Protein AF-A0A958RU08-F1 (afdb_monomer_lite)

Structure (mmCIF, N/CA/C/O backbone):
data_AF-A0A958RU08-F1
#
_entry.id   AF-A0A958RU08-F1
#
loop_
_atom_site.group_PDB
_atom_site.id
_atom_site.type_symbol
_atom_site.label_atom_id
_atom_site.label_alt_id
_atom_site.label_comp_id
_atom_site.label_asym_id
_atom_site.label_entity_id
_atom_site.label_seq_id
_atom_site.pdbx_PDB_ins_code
_atom_site.Cartn_x
_atom_site.Cartn_y
_atom_site.Cartn_z
_atom_site.occupancy
_atom_site.B_iso_or_equiv
_atom_site.auth_seq_id
_atom_site.auth_comp_id
_atom_site.auth_asym_id
_atom_site.auth_atom_id
_atom_site.pdbx_PDB_model_num
ATOM 1 N N . SER A 1 1 ? 26.526 -6.074 -56.193 1.00 71.25 1 SER A N 1
ATOM 2 C CA . SER A 1 1 ? 26.963 -5.568 -54.872 1.00 71.25 1 SER A CA 1
ATOM 3 C C . SER A 1 1 ? 25.786 -4.860 -54.219 1.00 71.25 1 SER A C 1
ATOM 5 O O . SER A 1 1 ? 25.138 -4.070 -54.886 1.00 71.25 1 SER A O 1
ATOM 7 N N . LEU A 1 2 ? 25.458 -5.171 -52.959 1.00 75.62 2 LEU A N 1
ATOM 8 C CA . LEU A 1 2 ? 24.361 -4.489 -52.253 1.00 75.62 2 LEU A CA 1
ATOM 9 C C . LEU A 1 2 ? 24.708 -3.014 -52.021 1.00 75.62 2 LEU A C 1
ATOM 11 O O . LEU A 1 2 ? 25.831 -2.703 -51.605 1.00 75.62 2 LEU A O 1
ATOM 15 N N . THR A 1 3 ? 23.740 -2.128 -52.231 1.00 85.44 3 THR A N 1
ATOM 16 C CA . THR A 1 3 ? 23.851 -0.706 -51.888 1.00 85.44 3 THR A CA 1
ATOM 17 C C . THR A 1 3 ? 23.955 -0.519 -50.371 1.00 85.44 3 THR A C 1
ATOM 19 O O . THR A 1 3 ? 23.509 -1.355 -49.580 1.00 85.44 3 THR A O 1
ATOM 22 N N . ASN A 1 4 ? 24.515 0.609 -49.927 1.00 80.50 4 ASN A N 1
ATOM 23 C CA . ASN A 1 4 ? 24.604 0.923 -48.494 1.00 80.50 4 ASN A CA 1
ATOM 24 C C . ASN A 1 4 ? 23.221 0.986 -47.816 1.00 80.50 4 ASN A C 1
ATOM 26 O O . ASN A 1 4 ? 23.087 0.599 -46.658 1.00 80.50 4 ASN A O 1
ATOM 30 N N . SER A 1 5 ? 22.183 1.404 -48.550 1.00 83.00 5 SER A N 1
ATOM 31 C CA . SER A 1 5 ? 20.793 1.421 -48.073 1.00 83.00 5 SER A CA 1
ATOM 32 C C . SER A 1 5 ? 20.241 0.008 -47.845 1.00 83.00 5 SER A C 1
ATOM 34 O O . SER A 1 5 ? 19.638 -0.270 -46.808 1.00 83.00 5 SER A O 1
ATOM 36 N N . GLU A 1 6 ? 20.498 -0.920 -48.768 1.00 84.19 6 GLU A N 1
ATOM 37 C CA . GLU A 1 6 ? 20.064 -2.317 -48.637 1.00 84.19 6 GLU A CA 1
ATOM 38 C C . GLU A 1 6 ? 20.785 -3.034 -47.496 1.00 84.19 6 GLU A C 1
ATOM 40 O O . GLU A 1 6 ? 20.141 -3.725 -46.706 1.00 84.19 6 GLU A O 1
ATOM 45 N N . LYS A 1 7 ? 22.099 -2.811 -47.347 1.00 83.12 7 LYS A N 1
ATOM 46 C CA . LYS A 1 7 ? 22.875 -3.336 -46.212 1.00 83.12 7 LYS A CA 1
ATOM 47 C C . LYS A 1 7 ? 22.303 -2.864 -44.873 1.00 83.12 7 LYS A C 1
ATOM 49 O O . LYS A 1 7 ? 22.194 -3.661 -43.942 1.00 83.12 7 LYS A O 1
ATOM 54 N N . LEU A 1 8 ? 21.888 -1.597 -44.786 1.00 83.88 8 LEU A N 1
ATOM 55 C CA . LEU A 1 8 ? 21.281 -1.040 -43.578 1.00 83.88 8 LEU A CA 1
ATOM 56 C C . LEU A 1 8 ? 19.924 -1.694 -43.266 1.00 83.88 8 LEU A C 1
ATOM 58 O O . LEU A 1 8 ? 19.704 -2.131 -42.139 1.00 83.88 8 LEU A O 1
ATOM 62 N N . LYS A 1 9 ? 19.052 -1.845 -44.272 1.00 85.50 9 LYS A N 1
ATOM 63 C CA . LYS A 1 9 ? 17.739 -2.502 -44.118 1.00 85.50 9 LYS A CA 1
ATOM 64 C C . LYS A 1 9 ? 17.857 -3.967 -43.698 1.00 85.50 9 LYS A C 1
ATOM 66 O O . LYS A 1 9 ? 17.080 -4.434 -42.869 1.00 85.50 9 LYS A O 1
ATOM 71 N N . ILE A 1 10 ? 18.815 -4.704 -44.265 1.00 88.00 10 ILE A N 1
ATOM 72 C CA . ILE A 1 10 ? 19.076 -6.102 -43.885 1.00 88.00 10 ILE A CA 1
ATOM 73 C C . ILE A 1 10 ? 19.484 -6.173 -42.414 1.00 88.00 10 ILE A C 1
ATOM 75 O O . ILE A 1 10 ? 18.966 -6.997 -41.662 1.00 88.00 10 ILE A O 1
ATOM 79 N N . LYS A 1 11 ? 20.366 -5.272 -41.984 1.00 86.75 11 LYS A N 1
ATOM 80 C CA . LYS A 1 11 ? 20.856 -5.226 -40.610 1.00 86.75 11 LYS A CA 1
ATOM 81 C C . LYS A 1 11 ? 19.775 -4.819 -39.606 1.00 86.75 11 LYS A C 1
ATOM 83 O O . LYS A 1 11 ? 19.723 -5.392 -38.523 1.00 86.75 11 LYS A O 1
ATOM 88 N N . GLU A 1 12 ? 18.876 -3.906 -39.973 1.00 86.94 12 GLU A N 1
ATOM 89 C CA . GLU A 1 12 ? 17.690 -3.568 -39.170 1.00 86.94 12 GLU A CA 1
ATOM 90 C C . GLU A 1 12 ? 16.761 -4.777 -38.989 1.00 86.94 12 GLU A C 1
ATOM 92 O O . GLU A 1 12 ? 16.358 -5.080 -37.866 1.00 86.94 12 GLU A O 1
ATOM 97 N N . LYS A 1 13 ? 16.472 -5.515 -40.071 1.00 90.31 13 LYS A N 1
ATOM 98 C CA . LYS A 1 13 ? 15.668 -6.748 -40.006 1.00 90.31 13 LYS A CA 1
ATOM 99 C C . LYS A 1 13 ? 16.332 -7.822 -39.146 1.00 90.31 13 LYS A C 1
ATOM 101 O O . LYS A 1 13 ? 15.650 -8.473 -38.359 1.00 90.31 13 LYS A O 1
ATOM 106 N N . LEU A 1 14 ? 17.650 -7.983 -39.267 1.00 91.50 14 LEU A N 1
ATOM 107 C CA . LEU A 1 14 ? 18.411 -8.934 -38.461 1.00 91.50 14 LEU A CA 1
ATOM 108 C C . LEU A 1 14 ? 18.374 -8.555 -36.974 1.00 91.50 14 LEU A C 1
ATOM 110 O O . LEU A 1 14 ? 18.059 -9.397 -36.141 1.00 91.50 14 LEU A O 1
ATOM 114 N N . ALA A 1 15 ? 18.612 -7.284 -36.640 1.00 90.69 15 ALA A N 1
ATOM 115 C CA . ALA A 1 15 ? 18.552 -6.794 -35.263 1.00 90.69 15 ALA A CA 1
ATOM 116 C C . ALA A 1 15 ? 17.168 -7.016 -34.632 1.00 90.69 15 ALA A C 1
ATOM 118 O O . ALA A 1 15 ? 17.064 -7.430 -33.477 1.00 90.69 15 ALA A O 1
ATOM 119 N N . TRP A 1 16 ? 16.103 -6.778 -35.402 1.00 90.44 16 TRP A N 1
ATOM 120 C CA . TRP A 1 16 ? 14.732 -7.046 -34.978 1.00 90.44 16 TRP A CA 1
ATOM 121 C C . TRP A 1 16 ? 14.453 -8.542 -34.797 1.00 90.44 16 TRP A C 1
ATOM 123 O O . TRP A 1 16 ? 13.846 -8.928 -33.802 1.00 90.44 16 TRP A O 1
ATOM 133 N N . SER A 1 17 ? 14.940 -9.394 -35.700 1.00 92.00 17 SER A N 1
ATOM 134 C CA . SER A 1 17 ? 14.808 -10.850 -35.577 1.00 92.00 17 SER A CA 1
ATOM 135 C C . SER A 1 17 ? 15.493 -11.381 -34.315 1.00 92.00 17 SER A C 1
ATOM 137 O O . SER A 1 17 ? 14.894 -12.155 -33.571 1.00 92.00 17 SER A O 1
ATOM 139 N N . GLU A 1 18 ? 16.720 -10.934 -34.030 1.00 93.62 18 GLU A N 1
ATOM 140 C CA . GLU A 1 18 ? 17.454 -11.306 -32.810 1.00 93.62 18 GLU A CA 1
ATOM 141 C C . GLU A 1 18 ? 16.718 -10.852 -31.542 1.00 93.62 18 GLU A C 1
ATOM 143 O O . GLU A 1 18 ? 16.642 -11.585 -30.557 1.00 93.62 18 GLU A O 1
ATOM 148 N N . GLU A 1 19 ? 16.124 -9.658 -31.569 1.00 91.81 19 GLU A N 1
ATOM 149 C CA . GLU A 1 19 ? 15.290 -9.152 -30.479 1.00 91.81 19 GLU A CA 1
ATOM 150 C C . GLU A 1 19 ? 14.027 -10.005 -30.277 1.00 91.81 19 GLU A C 1
ATOM 152 O O . GLU A 1 19 ? 13.694 -10.339 -29.140 1.00 91.81 19 GLU A O 1
ATOM 157 N N . MET A 1 20 ? 13.334 -10.394 -31.354 1.00 90.69 20 MET A N 1
ATOM 158 C CA . MET A 1 20 ? 12.151 -11.263 -31.274 1.00 90.69 20 MET A CA 1
ATOM 159 C C . MET A 1 20 ? 12.501 -12.664 -30.768 1.00 90.69 20 MET A C 1
ATOM 161 O O . MET A 1 20 ? 11.738 -13.219 -29.979 1.00 90.69 20 MET A O 1
ATOM 165 N N . ALA A 1 21 ? 13.678 -13.177 -31.137 1.00 90.69 21 ALA A N 1
ATOM 166 C CA . ALA A 1 21 ? 14.247 -14.429 -30.640 1.00 90.69 21 ALA A CA 1
ATOM 167 C C . ALA A 1 21 ? 14.811 -14.332 -29.207 1.00 90.69 21 ALA A C 1
ATOM 169 O O . ALA A 1 21 ? 15.310 -15.331 -28.679 1.00 90.69 21 ALA A O 1
ATOM 170 N N . LEU A 1 22 ? 14.721 -13.151 -28.577 1.00 91.00 22 LEU A N 1
ATOM 171 C CA . LEU A 1 22 ? 15.175 -12.856 -27.213 1.00 91.00 22 LEU A CA 1
ATOM 172 C C . LEU A 1 22 ? 16.702 -13.000 -27.045 1.00 91.00 22 LEU A C 1
ATOM 174 O O . LEU A 1 22 ? 17.211 -13.190 -25.940 1.00 91.00 22 LEU A O 1
ATOM 178 N N . ASN A 1 23 ? 17.456 -12.864 -28.141 1.00 93.50 23 ASN A N 1
ATOM 179 C CA . ASN A 1 23 ? 18.915 -12.825 -28.148 1.00 93.50 23 ASN A CA 1
ATOM 180 C C . ASN A 1 23 ? 19.420 -11.382 -27.987 1.00 93.50 23 ASN A C 1
ATOM 182 O O . ASN A 1 23 ? 19.911 -10.731 -28.915 1.00 93.50 23 ASN A O 1
ATOM 186 N N . PHE A 1 24 ? 19.297 -10.864 -26.766 1.00 94.38 24 PHE A N 1
ATOM 187 C CA . PHE A 1 24 ? 19.556 -9.452 -26.476 1.00 94.38 24 PHE A CA 1
ATOM 188 C C . PHE A 1 24 ? 21.012 -9.025 -26.696 1.00 94.38 24 PHE A C 1
ATOM 190 O O . PHE A 1 24 ? 21.261 -7.867 -27.026 1.00 94.38 24 PHE A O 1
ATOM 197 N N . LYS A 1 25 ? 21.981 -9.944 -26.575 1.00 94.44 25 LYS A N 1
ATOM 198 C CA . LYS A 1 25 ? 23.402 -9.647 -26.817 1.00 94.44 25 LYS A CA 1
ATOM 199 C C . LYS A 1 25 ? 23.662 -9.322 -28.289 1.00 94.44 25 LYS A C 1
ATOM 201 O O . LYS A 1 25 ? 24.327 -8.322 -28.569 1.00 94.44 25 LYS A O 1
ATOM 206 N N . SER A 1 26 ? 23.129 -10.137 -29.201 1.00 93.75 26 SER A N 1
ATOM 207 C CA . SER A 1 26 ? 23.227 -9.906 -30.646 1.00 93.75 26 SER A CA 1
ATOM 208 C C . SER A 1 26 ? 22.393 -8.702 -31.071 1.00 93.75 26 SER A C 1
ATOM 210 O O . SER A 1 26 ? 22.904 -7.829 -31.772 1.00 93.75 26 SER A O 1
ATOM 212 N N . ALA A 1 27 ? 21.155 -8.593 -30.575 1.00 93.38 27 ALA A N 1
ATOM 213 C CA . ALA A 1 27 ? 20.291 -7.451 -30.859 1.00 93.38 27 ALA A CA 1
ATOM 214 C C . ALA A 1 27 ? 20.957 -6.126 -30.452 1.00 93.38 27 ALA A C 1
ATOM 216 O O . ALA A 1 27 ? 21.042 -5.208 -31.264 1.00 93.38 27 ALA A O 1
ATOM 217 N N . TYR A 1 28 ? 21.502 -6.034 -29.231 1.00 94.31 28 TYR A N 1
ATOM 218 C CA . TYR A 1 28 ? 22.210 -4.839 -28.765 1.00 94.31 28 TYR A CA 1
ATOM 219 C C . TYR A 1 28 ? 23.393 -4.475 -29.668 1.00 94.31 28 TYR A C 1
ATOM 221 O O . TYR A 1 28 ? 23.535 -3.313 -30.040 1.00 94.31 28 TYR A O 1
ATOM 229 N N . ALA A 1 29 ? 24.236 -5.449 -30.027 1.00 93.25 29 ALA A N 1
ATOM 230 C CA . ALA A 1 29 ? 25.403 -5.201 -30.872 1.00 93.25 29 ALA A CA 1
ATOM 231 C C . ALA A 1 29 ? 24.995 -4.638 -32.244 1.00 93.25 29 ALA A C 1
ATOM 233 O O . ALA A 1 29 ? 25.522 -3.611 -32.668 1.00 93.25 29 ALA A O 1
ATOM 234 N N . LEU A 1 30 ? 23.997 -5.257 -32.885 1.00 92.56 30 LEU A N 1
ATOM 235 C CA . LEU A 1 30 ? 23.501 -4.833 -34.193 1.00 92.56 30 LEU A CA 1
ATOM 236 C C . LEU A 1 30 ? 22.844 -3.447 -34.143 1.00 92.56 30 LEU A C 1
ATOM 238 O O . LEU A 1 30 ? 23.135 -2.610 -34.998 1.00 92.56 30 LEU A O 1
ATOM 242 N N . TYR A 1 31 ? 21.998 -3.175 -33.142 1.00 91.44 31 TYR A N 1
ATOM 243 C CA . TYR A 1 31 ? 21.373 -1.858 -32.979 1.00 91.44 31 TYR A CA 1
ATOM 244 C C . TYR A 1 31 ? 22.386 -0.768 -32.625 1.00 91.44 31 TYR A C 1
ATOM 246 O O . TYR A 1 31 ? 22.252 0.352 -33.110 1.00 91.44 31 TYR A O 1
ATOM 254 N N . SER A 1 32 ? 23.393 -1.072 -31.805 1.00 89.00 32 SER A N 1
ATOM 255 C CA . SER A 1 32 ? 24.429 -0.103 -31.437 1.00 89.00 32 SER A CA 1
ATOM 256 C C . SER A 1 32 ? 25.219 0.347 -32.664 1.00 89.00 32 SER A C 1
ATOM 258 O O . SER A 1 32 ? 25.441 1.539 -32.830 1.00 89.00 32 SER A O 1
ATOM 260 N N . GLU A 1 33 ? 25.590 -0.587 -33.541 1.00 88.56 33 GLU A N 1
ATOM 261 C CA . GLU A 1 33 ? 26.339 -0.285 -34.765 1.00 88.56 33 GLU A CA 1
ATOM 262 C C . GLU A 1 33 ? 25.472 0.446 -35.806 1.00 88.56 33 GLU A C 1
ATOM 264 O O . GLU A 1 33 ? 25.924 1.372 -36.469 1.00 88.56 33 GLU A O 1
ATOM 269 N N . LEU A 1 34 ? 24.184 0.091 -35.919 1.00 85.81 34 LEU A N 1
ATOM 270 C CA . LEU A 1 34 ? 23.221 0.802 -36.779 1.00 85.81 34 LEU A CA 1
ATOM 271 C C . LEU A 1 34 ? 23.036 2.278 -36.401 1.00 85.81 34 LEU A C 1
ATOM 273 O O . LEU A 1 34 ? 22.650 3.100 -37.239 1.00 85.81 34 LEU A O 1
ATOM 277 N N . LEU A 1 35 ? 23.235 2.592 -35.123 1.00 83.25 35 LEU A N 1
ATOM 278 C CA . LEU A 1 35 ? 22.997 3.907 -34.538 1.00 83.25 35 LEU A CA 1
ATOM 279 C C . LEU A 1 35 ? 24.291 4.685 -34.283 1.00 83.25 35 LEU A C 1
ATOM 281 O O . LEU A 1 35 ? 24.230 5.842 -33.865 1.00 83.25 35 LEU A O 1
ATOM 285 N N . GLU A 1 36 ? 25.443 4.087 -34.571 1.00 78.38 36 GLU A N 1
ATOM 286 C CA . GLU A 1 36 ? 26.746 4.717 -34.419 1.00 78.38 36 GLU A CA 1
ATOM 287 C C . GLU A 1 36 ? 26.866 5.949 -35.332 1.00 78.38 36 GLU A C 1
ATOM 289 O O . GLU A 1 36 ? 26.459 5.939 -36.495 1.00 78.38 36 GLU A O 1
ATOM 294 N N . GLY A 1 37 ? 27.340 7.068 -34.776 1.00 69.06 37 GLY A N 1
ATOM 295 C CA . GLY A 1 37 ? 27.446 8.349 -35.489 1.00 69.06 37 GLY A CA 1
ATOM 296 C C . GLY A 1 37 ? 26.119 9.080 -35.747 1.00 69.06 37 GLY A C 1
ATOM 297 O O . GLY A 1 37 ? 26.132 10.196 -36.267 1.00 69.06 37 GLY A O 1
ATOM 298 N N . ARG A 1 38 ? 24.964 8.513 -35.366 1.00 74.69 38 ARG A N 1
ATOM 299 C CA . ARG A 1 38 ? 23.664 9.198 -35.453 1.00 74.69 38 ARG A CA 1
ATOM 300 C C . ARG A 1 38 ? 23.382 9.973 -34.163 1.00 74.69 38 ARG A C 1
ATOM 302 O O . ARG A 1 38 ? 23.651 9.491 -33.067 1.00 74.69 38 ARG A O 1
ATOM 309 N N . GLN A 1 39 ? 22.791 11.166 -34.285 1.00 64.19 39 GLN A N 1
ATOM 310 C CA . GLN A 1 39 ? 22.279 11.914 -33.128 1.00 64.19 39 GLN A CA 1
ATOM 311 C C . GLN A 1 39 ? 21.305 11.024 -32.327 1.00 64.19 39 GLN A C 1
ATOM 313 O O . GLN A 1 39 ? 20.409 10.429 -32.944 1.00 64.19 39 GLN A O 1
ATOM 318 N N . PRO A 1 40 ? 21.443 10.922 -30.989 1.00 64.56 40 PRO A N 1
ATOM 319 C CA . PRO A 1 40 ? 20.551 10.110 -30.175 1.00 64.56 40 PRO A CA 1
ATOM 320 C C . PRO A 1 40 ? 19.119 10.620 -30.333 1.00 64.56 40 PRO A C 1
ATOM 322 O O . PRO A 1 40 ? 18.775 11.722 -29.913 1.00 64.56 40 PRO A O 1
ATOM 325 N N . ARG A 1 41 ? 18.268 9.821 -30.975 1.00 71.94 41 ARG A N 1
ATOM 326 C CA . ARG A 1 41 ? 16.822 10.041 -30.951 1.00 71.94 41 ARG A CA 1
ATOM 327 C C . ARG A 1 41 ? 16.254 9.322 -29.740 1.00 71.94 41 ARG A C 1
ATOM 329 O O . ARG A 1 41 ? 16.669 8.205 -29.445 1.00 71.94 41 ARG A O 1
ATOM 336 N N . ASP A 1 42 ? 15.264 9.944 -29.115 1.00 68.75 42 ASP A N 1
ATOM 337 C CA . ASP A 1 42 ? 14.562 9.474 -27.919 1.00 68.75 42 ASP A CA 1
ATOM 338 C C . ASP A 1 42 ? 14.315 7.945 -27.908 1.00 68.75 42 ASP A C 1
ATOM 340 O O . ASP A 1 42 ? 14.934 7.190 -27.158 1.00 68.75 42 ASP A O 1
ATOM 344 N N . LYS A 1 43 ? 13.537 7.444 -28.875 1.00 72.75 43 LYS A N 1
ATOM 345 C CA . LYS A 1 43 ? 13.192 6.013 -28.988 1.00 72.75 43 LYS A CA 1
ATOM 346 C C . LYS A 1 43 ? 14.403 5.080 -29.160 1.00 72.75 43 LYS A C 1
ATOM 348 O O . LYS A 1 43 ? 14.369 3.941 -28.700 1.00 72.75 43 LYS A O 1
ATOM 353 N N . ASN A 1 44 ? 15.473 5.553 -29.799 1.00 83.06 44 ASN A N 1
ATOM 354 C CA . ASN A 1 44 ? 16.674 4.754 -30.044 1.00 83.06 44 ASN A CA 1
ATOM 355 C C . ASN A 1 44 ? 17.520 4.611 -28.772 1.00 83.06 44 ASN A C 1
ATOM 357 O O . ASN A 1 44 ? 18.041 3.530 -28.506 1.00 83.06 44 ASN A O 1
ATOM 361 N N . ALA A 1 45 ? 17.609 5.673 -27.967 1.00 86.00 45 ALA A N 1
ATOM 362 C CA . ALA A 1 45 ? 18.342 5.661 -26.705 1.00 86.00 45 ALA A CA 1
ATOM 363 C C . ALA A 1 45 ? 17.692 4.714 -25.681 1.00 86.00 45 ALA A C 1
ATOM 365 O O . ALA A 1 45 ? 18.384 3.876 -25.105 1.00 86.00 45 ALA A O 1
ATOM 366 N N . LEU A 1 46 ? 16.360 4.757 -25.524 1.00 87.50 46 LEU A N 1
ATOM 367 C CA . LEU A 1 46 ? 15.653 3.837 -24.620 1.00 87.50 46 LEU A CA 1
ATOM 368 C C . LEU A 1 46 ? 15.822 2.377 -25.037 1.00 87.50 46 LEU A C 1
ATOM 370 O O . LEU A 1 46 ? 16.098 1.515 -24.205 1.00 87.50 46 LEU A O 1
ATOM 374 N N . LYS A 1 47 ? 15.682 2.102 -26.337 1.00 88.44 47 LYS A N 1
ATOM 375 C CA . LYS A 1 47 ? 15.831 0.751 -26.876 1.00 88.44 47 LYS A CA 1
ATOM 376 C C . LYS A 1 47 ? 17.232 0.197 -26.624 1.00 88.44 47 LYS A C 1
ATOM 378 O O . LYS A 1 47 ? 17.364 -0.925 -26.142 1.00 88.44 47 LYS A O 1
ATOM 383 N N . LEU A 1 48 ? 18.272 0.987 -26.900 1.00 90.44 48 LEU A N 1
ATOM 384 C CA . LEU A 1 48 ? 19.652 0.598 -26.608 1.00 90.44 48 LEU A CA 1
ATOM 385 C C . LEU A 1 48 ? 19.884 0.382 -25.112 1.00 90.44 48 LEU A C 1
ATOM 387 O O . LEU A 1 48 ? 20.578 -0.563 -24.749 1.00 90.44 48 LEU A O 1
ATOM 391 N N . ALA A 1 49 ? 19.287 1.205 -24.250 1.00 91.31 49 ALA A N 1
ATOM 392 C CA . ALA A 1 49 ? 19.404 1.055 -22.805 1.00 91.31 49 ALA A CA 1
ATOM 393 C C . ALA A 1 49 ? 18.785 -0.261 -22.302 1.00 91.31 49 ALA A C 1
ATOM 395 O O . ALA A 1 49 ? 19.444 -1.012 -21.580 1.00 91.31 49 ALA A O 1
ATOM 396 N N . LEU A 1 50 ? 17.563 -0.581 -22.743 1.00 90.75 50 LEU A N 1
ATOM 397 C CA . LEU A 1 50 ? 16.878 -1.830 -22.396 1.00 90.75 50 LEU A CA 1
ATOM 398 C C . LEU A 1 50 ? 17.641 -3.051 -22.918 1.00 90.75 50 LEU A C 1
ATOM 400 O O . LEU A 1 50 ? 17.875 -4.000 -22.175 1.00 90.75 50 LEU A O 1
ATOM 404 N N . LEU A 1 51 ? 18.086 -3.022 -24.176 1.00 92.06 51 LEU A N 1
ATOM 405 C CA . LEU A 1 51 ? 18.867 -4.119 -24.749 1.00 92.06 51 LEU A CA 1
ATOM 406 C C . LEU A 1 51 ? 20.225 -4.283 -24.061 1.00 92.06 51 LEU A C 1
ATOM 408 O O . LEU A 1 51 ? 20.651 -5.413 -23.839 1.00 92.06 51 LEU A O 1
ATOM 412 N N . ALA A 1 52 ? 20.889 -3.185 -23.683 1.00 92.56 52 ALA A N 1
ATOM 413 C CA . ALA A 1 52 ? 22.120 -3.236 -22.901 1.00 92.56 52 ALA A CA 1
ATOM 414 C C . ALA A 1 52 ? 21.883 -3.924 -21.555 1.00 92.56 52 ALA A C 1
ATOM 416 O O . ALA A 1 52 ? 22.624 -4.844 -21.219 1.00 92.56 52 ALA A O 1
ATOM 417 N N . ASP A 1 53 ? 20.833 -3.537 -20.824 1.00 90.88 53 ASP A N 1
ATOM 418 C CA . ASP A 1 53 ? 20.473 -4.170 -19.552 1.00 90.88 53 ASP A CA 1
ATOM 419 C C . ASP A 1 53 ? 20.222 -5.670 -19.707 1.00 90.88 53 ASP A C 1
ATOM 421 O O . ASP A 1 53 ? 20.763 -6.474 -18.950 1.00 90.88 53 ASP A O 1
ATOM 425 N N . LEU A 1 54 ? 19.409 -6.048 -20.695 1.00 91.62 54 LEU A N 1
ATOM 426 C CA . LEU A 1 54 ? 19.056 -7.442 -20.954 1.00 91.62 54 LEU A CA 1
ATOM 427 C C . LEU A 1 54 ? 20.256 -8.267 -21.438 1.00 91.62 54 LEU A C 1
ATOM 429 O O . LEU A 1 54 ? 20.316 -9.471 -21.207 1.00 91.62 54 LEU A O 1
ATOM 433 N N . ALA A 1 55 ? 21.236 -7.620 -22.071 1.00 92.38 55 ALA A N 1
ATOM 434 C CA . ALA A 1 55 ? 22.504 -8.219 -22.468 1.00 92.38 55 ALA A CA 1
ATOM 435 C C . ALA A 1 55 ? 23.570 -8.217 -21.352 1.00 92.38 55 ALA A C 1
ATOM 437 O O . ALA A 1 55 ? 24.699 -8.645 -21.605 1.00 92.38 55 ALA A O 1
ATOM 438 N N . GLY A 1 56 ? 23.260 -7.709 -20.152 1.00 89.56 56 GLY A N 1
ATOM 439 C CA . GLY A 1 56 ? 24.214 -7.597 -19.042 1.00 89.56 56 GLY A CA 1
ATOM 440 C C . GLY A 1 56 ? 25.321 -6.555 -19.262 1.00 89.56 56 GLY A C 1
ATOM 441 O O . GLY A 1 56 ? 26.413 -6.686 -18.712 1.00 89.56 56 GLY A O 1
ATOM 442 N N . ARG A 1 57 ? 25.074 -5.536 -20.091 1.00 92.12 57 ARG A N 1
ATOM 443 C CA . ARG A 1 57 ? 25.991 -4.420 -20.379 1.00 92.12 57 ARG A CA 1
ATOM 444 C C . ARG A 1 57 ? 25.576 -3.152 -19.625 1.00 92.12 57 ARG A C 1
ATOM 446 O O . ARG A 1 57 ? 24.450 -3.023 -19.157 1.00 92.12 57 ARG A O 1
ATOM 453 N N . ASN A 1 58 ? 26.488 -2.181 -19.529 1.00 88.94 58 ASN A N 1
ATOM 454 C CA . ASN A 1 58 ? 26.196 -0.893 -18.898 1.00 88.94 58 ASN A CA 1
ATOM 455 C C . ASN A 1 58 ? 25.241 -0.051 -19.766 1.00 88.94 58 ASN A C 1
ATOM 457 O O . ASN A 1 58 ? 25.611 0.415 -20.842 1.00 88.94 58 ASN A O 1
ATOM 461 N N . SER A 1 59 ? 24.027 0.162 -19.266 1.00 91.75 59 SER A N 1
ATOM 462 C CA . SER A 1 59 ? 22.937 0.911 -19.903 1.00 91.75 59 SER A CA 1
ATOM 463 C C . SER A 1 59 ? 22.852 2.384 -19.476 1.00 91.75 59 SER A C 1
ATOM 465 O O . SER A 1 59 ? 22.090 3.152 -20.061 1.00 91.75 59 SER A O 1
ATOM 467 N N . THR A 1 60 ? 23.639 2.804 -18.477 1.00 90.12 60 THR A N 1
ATOM 468 C CA . THR A 1 60 ? 23.488 4.101 -17.786 1.00 90.12 60 THR A CA 1
ATOM 469 C C . THR A 1 60 ? 23.566 5.287 -18.742 1.00 90.12 60 THR A C 1
ATOM 471 O O . THR A 1 60 ? 22.725 6.181 -18.688 1.00 90.12 60 THR A O 1
ATOM 474 N N . ARG A 1 61 ? 24.553 5.279 -19.646 1.00 90.69 61 ARG A N 1
ATOM 475 C CA . ARG A 1 61 ? 24.743 6.349 -20.635 1.00 90.69 61 ARG A CA 1
ATOM 476 C C . ARG A 1 61 ? 23.526 6.483 -21.553 1.00 90.69 61 ARG A C 1
ATOM 478 O O . ARG A 1 61 ? 23.026 7.585 -21.735 1.00 90.69 61 ARG A O 1
ATOM 485 N N . HIS A 1 62 ? 23.011 5.362 -22.057 1.00 91.62 62 HIS A N 1
ATOM 486 C CA . HIS A 1 62 ? 21.842 5.345 -22.943 1.00 91.62 62 HIS A CA 1
ATOM 487 C C . HIS A 1 62 ? 20.585 5.868 -22.239 1.00 91.62 62 HIS A C 1
ATOM 489 O O . HIS A 1 62 ? 19.810 6.615 -22.830 1.00 91.62 62 HIS A O 1
ATOM 495 N N . TYR A 1 63 ? 20.407 5.548 -20.955 1.00 91.56 63 TYR A N 1
ATOM 496 C CA . TYR A 1 63 ? 19.316 6.101 -20.150 1.00 91.56 63 TYR A CA 1
ATOM 497 C C . TYR A 1 63 ? 19.456 7.604 -19.886 1.00 91.56 63 TYR A C 1
ATOM 499 O O . TYR A 1 63 ? 18.460 8.326 -19.913 1.00 91.56 63 TYR A O 1
ATOM 507 N N . GLN A 1 64 ? 20.672 8.096 -19.649 1.00 91.06 64 GLN A N 1
ATOM 508 C CA . GLN A 1 64 ? 20.925 9.532 -19.496 1.00 91.06 64 GLN A CA 1
ATOM 509 C C . GLN A 1 64 ? 20.658 10.289 -20.801 1.00 91.06 64 GLN A C 1
ATOM 511 O O . GLN A 1 64 ? 20.002 11.331 -20.775 1.00 91.06 64 GLN A O 1
ATOM 516 N N . ASP A 1 65 ? 21.098 9.737 -21.935 1.00 90.19 65 ASP A N 1
ATOM 517 C CA . ASP A 1 65 ? 20.803 10.281 -23.260 1.00 90.19 65 ASP A CA 1
ATOM 518 C C . ASP A 1 65 ? 19.285 10.311 -23.500 1.00 90.19 65 ASP A C 1
ATOM 520 O O . ASP A 1 65 ? 18.742 11.347 -23.883 1.00 90.19 65 ASP A O 1
ATOM 524 N N . PHE A 1 66 ? 18.570 9.230 -23.178 1.00 91.31 66 PHE A N 1
ATOM 525 C CA . PHE A 1 66 ? 17.108 9.191 -23.253 1.00 91.31 66 PHE A CA 1
ATOM 526 C C . PHE A 1 66 ? 16.449 10.303 -22.426 1.00 91.31 66 PHE A C 1
ATOM 528 O O . PHE A 1 66 ? 15.676 11.095 -22.960 1.00 91.31 66 PHE A O 1
ATOM 535 N N . ILE A 1 67 ? 16.797 10.421 -21.139 1.00 91.69 67 ILE A N 1
ATOM 536 C CA . ILE A 1 67 ? 16.237 11.448 -20.247 1.00 91.69 67 ILE A CA 1
ATOM 537 C C . ILE A 1 67 ? 16.480 12.862 -20.795 1.00 91.69 67 ILE A C 1
ATOM 539 O O . ILE A 1 67 ? 15.632 13.739 -20.621 1.00 91.69 67 ILE A O 1
ATOM 543 N N . LYS A 1 68 ? 17.633 13.094 -21.432 1.00 90.75 68 LYS A N 1
ATOM 544 C CA . LYS A 1 68 ? 18.012 14.397 -21.985 1.00 90.75 68 L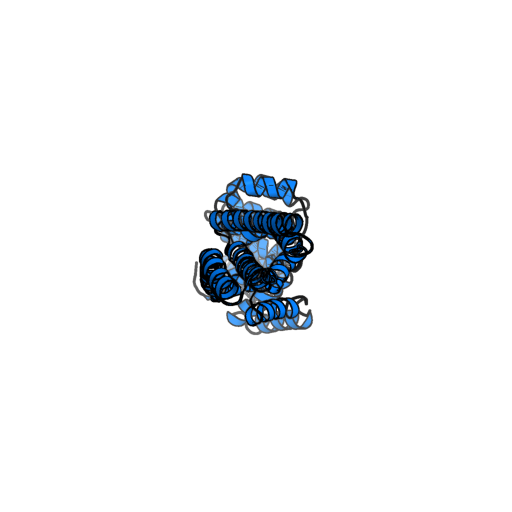YS A CA 1
ATOM 545 C C . LYS A 1 68 ? 17.174 14.786 -23.205 1.00 90.75 68 LYS A C 1
ATOM 547 O O . LYS A 1 68 ? 16.844 15.961 -23.351 1.00 90.75 68 LYS A O 1
ATOM 552 N N . TYR A 1 69 ? 16.864 13.833 -24.083 1.00 88.88 69 TYR A N 1
ATOM 553 C CA . TYR A 1 69 ? 16.211 14.117 -25.367 1.00 88.88 69 TYR A CA 1
ATOM 554 C C . TYR A 1 69 ? 14.711 13.816 -25.386 1.00 88.88 69 TYR A C 1
ATOM 556 O O . TYR A 1 69 ? 14.015 14.285 -26.292 1.00 88.88 69 TYR A O 1
ATOM 564 N N . THR A 1 70 ? 14.198 13.063 -24.411 1.00 88.88 70 THR A N 1
ATOM 565 C CA . THR A 1 70 ? 12.779 12.728 -24.372 1.00 88.88 70 THR A CA 1
ATOM 566 C C . THR A 1 70 ? 11.901 13.943 -24.120 1.00 88.88 70 THR A C 1
ATOM 568 O O . THR A 1 70 ? 12.169 14.792 -23.267 1.00 88.88 70 THR A O 1
ATOM 571 N N . ARG A 1 71 ? 10.796 14.015 -24.864 1.00 88.81 71 ARG A N 1
ATOM 572 C CA . ARG A 1 71 ? 9.742 15.014 -24.631 1.00 88.81 71 ARG A CA 1
ATOM 573 C C . ARG A 1 71 ? 8.745 14.540 -23.574 1.00 88.81 71 ARG A C 1
ATOM 575 O O . ARG A 1 71 ? 8.030 15.356 -22.991 1.00 88.81 71 ARG A O 1
ATOM 582 N N . SER A 1 72 ? 8.696 13.233 -23.311 1.00 90.00 72 SER A N 1
ATOM 583 C CA . SER A 1 72 ? 7.761 12.636 -22.366 1.00 90.00 72 SER A CA 1
ATOM 584 C C . SER A 1 72 ? 8.333 12.672 -20.954 1.00 90.00 72 SER A C 1
ATOM 586 O O . SER A 1 72 ? 9.170 11.857 -20.571 1.00 90.00 72 SER A O 1
ATOM 588 N N . ARG A 1 73 ? 7.829 13.594 -20.123 1.00 91.25 73 ARG A N 1
ATOM 589 C CA . ARG A 1 73 ? 8.203 13.648 -18.696 1.00 91.25 73 ARG A CA 1
ATOM 590 C C . ARG A 1 73 ? 7.929 12.327 -17.978 1.00 91.25 73 ARG A C 1
ATOM 592 O O . ARG A 1 73 ? 8.718 11.924 -17.129 1.00 91.25 73 ARG A O 1
ATOM 599 N N . LYS A 1 74 ? 6.830 11.653 -18.333 1.00 90.12 74 LYS A N 1
ATOM 600 C CA . LYS A 1 74 ? 6.447 10.370 -17.739 1.00 90.12 74 LYS A CA 1
ATOM 601 C C . LYS A 1 74 ? 7.481 9.289 -18.040 1.00 90.12 74 LYS A C 1
ATOM 603 O O . LYS A 1 74 ? 7.914 8.600 -17.124 1.00 90.12 74 LYS A O 1
ATOM 608 N N . GLU A 1 75 ? 7.908 9.166 -19.293 1.00 88.94 75 GLU A N 1
ATOM 609 C CA . GLU A 1 75 ? 8.915 8.171 -19.671 1.00 88.94 75 GLU A CA 1
ATOM 610 C C . GLU A 1 75 ? 10.290 8.518 -19.101 1.00 88.94 75 GLU A C 1
ATOM 612 O O . GLU A 1 75 ? 10.966 7.643 -18.563 1.00 88.94 75 GLU A O 1
ATOM 617 N N . ALA A 1 76 ? 10.665 9.802 -19.105 1.00 92.56 76 ALA A N 1
ATOM 618 C CA . ALA A 1 76 ? 11.877 10.271 -18.441 1.00 92.56 76 ALA A CA 1
ATOM 619 C C . ALA A 1 76 ? 11.906 9.850 -16.962 1.00 92.56 76 ALA A C 1
ATOM 621 O O . ALA A 1 76 ? 12.927 9.399 -16.451 1.00 92.56 76 ALA A O 1
ATOM 622 N N . ASN A 1 77 ? 10.774 9.986 -16.267 1.00 94.44 77 ASN A N 1
ATOM 623 C CA . ASN A 1 77 ? 10.651 9.621 -14.862 1.00 94.44 77 ASN A CA 1
ATOM 624 C C . ASN A 1 77 ? 10.680 8.109 -14.625 1.00 94.44 77 ASN A C 1
ATOM 626 O O . ASN A 1 77 ? 11.276 7.687 -13.637 1.00 94.44 77 ASN A O 1
ATOM 630 N N . LEU A 1 78 ? 10.116 7.298 -15.526 1.00 90.88 78 LEU A N 1
ATOM 631 C CA . LEU A 1 78 ? 10.259 5.836 -15.472 1.00 90.88 78 LEU A CA 1
ATOM 632 C C . LEU A 1 78 ? 11.732 5.428 -15.538 1.00 90.88 78 LEU A C 1
ATOM 634 O O . LEU A 1 78 ? 12.196 4.638 -14.717 1.00 90.88 78 LEU A O 1
ATOM 638 N N . VAL A 1 79 ? 12.490 6.039 -16.449 1.00 91.50 79 VAL A N 1
ATOM 639 C CA . VAL A 1 79 ? 13.928 5.784 -16.564 1.00 91.50 79 VAL A CA 1
ATOM 640 C C . VAL A 1 79 ? 14.698 6.285 -15.341 1.00 91.50 79 VAL A C 1
ATOM 642 O O . VAL A 1 79 ? 15.563 5.572 -14.833 1.00 91.50 79 VAL A O 1
ATOM 645 N N . ARG A 1 80 ? 14.364 7.469 -14.803 1.00 94.75 80 ARG A N 1
ATOM 646 C CA . ARG A 1 80 ? 14.942 7.949 -13.533 1.00 94.75 80 ARG A CA 1
ATOM 647 C C . ARG A 1 80 ? 14.716 6.949 -12.405 1.00 94.75 80 ARG A C 1
ATOM 649 O O . ARG A 1 80 ? 15.663 6.625 -11.697 1.00 94.75 80 ARG A O 1
ATOM 656 N N . ALA A 1 81 ? 13.489 6.451 -12.251 1.00 93.44 81 ALA A N 1
ATOM 657 C CA . ALA A 1 81 ? 13.153 5.474 -11.223 1.00 93.44 81 ALA A CA 1
ATOM 658 C C . ALA A 1 81 ? 14.020 4.214 -11.348 1.00 93.44 81 ALA A C 1
ATOM 660 O O . ALA A 1 81 ? 14.647 3.810 -10.372 1.00 93.44 81 ALA A O 1
ATOM 661 N N . GLN A 1 82 ? 14.160 3.676 -12.561 1.00 89.81 82 GLN A N 1
ATOM 662 C CA . GLN A 1 82 ? 14.995 2.505 -12.825 1.00 89.81 82 GLN A CA 1
ATOM 663 C C . GLN A 1 82 ? 16.482 2.746 -12.506 1.00 89.81 82 GLN A C 1
ATOM 665 O O . GLN A 1 82 ? 17.142 1.881 -11.927 1.00 89.81 82 GLN A O 1
ATOM 670 N N . LEU A 1 83 ? 17.023 3.921 -12.853 1.00 92.12 83 LEU A N 1
ATOM 671 C CA . LEU A 1 83 ? 18.397 4.299 -12.501 1.00 92.12 83 LEU A CA 1
ATOM 672 C C . LEU A 1 83 ? 18.587 4.395 -10.981 1.00 92.12 83 LEU A C 1
ATOM 674 O O . LEU A 1 83 ? 19.596 3.924 -10.457 1.00 92.12 83 LEU A O 1
ATOM 678 N N . ILE A 1 84 ? 17.612 4.966 -10.268 1.00 95.12 84 ILE A N 1
ATOM 679 C CA . ILE A 1 84 ? 17.646 5.084 -8.807 1.00 95.12 84 ILE A CA 1
ATOM 680 C C . ILE A 1 84 ? 17.600 3.699 -8.154 1.00 95.12 84 ILE A C 1
ATOM 682 O O . ILE A 1 84 ? 18.380 3.445 -7.239 1.00 95.12 84 ILE A O 1
ATOM 686 N N . GLU A 1 85 ? 16.742 2.787 -8.619 1.00 90.25 85 GLU A N 1
ATOM 687 C CA . GLU A 1 85 ? 16.646 1.431 -8.054 1.00 90.25 85 GLU A CA 1
ATOM 688 C C . GLU A 1 85 ? 17.928 0.614 -8.218 1.00 90.25 85 GLU A C 1
ATOM 690 O O . GLU A 1 85 ? 18.249 -0.197 -7.348 1.00 90.25 85 GLU A O 1
ATOM 695 N N . LYS A 1 86 ? 18.667 0.840 -9.310 1.00 87.94 86 LYS A N 1
ATOM 696 C CA . LYS A 1 86 ? 19.958 0.192 -9.587 1.00 87.94 86 LYS A CA 1
ATOM 697 C C . LYS A 1 86 ? 21.146 0.885 -8.920 1.00 87.94 86 LYS A C 1
ATOM 699 O O . LYS A 1 86 ? 22.254 0.346 -8.936 1.00 87.94 86 LYS A O 1
ATOM 704 N N . SER A 1 87 ? 20.950 2.080 -8.366 1.00 92.62 87 SER A N 1
ATOM 705 C CA . SER A 1 87 ? 22.028 2.846 -7.750 1.00 92.62 87 SER A CA 1
ATOM 706 C C . SER A 1 87 ? 22.563 2.168 -6.488 1.00 92.62 87 SER A C 1
ATOM 708 O O . SER A 1 87 ? 21.841 1.513 -5.737 1.00 92.62 87 SER A O 1
ATOM 710 N N . ARG A 1 88 ? 23.847 2.406 -6.196 1.00 93.25 88 ARG A N 1
ATOM 711 C CA . ARG A 1 88 ? 24.471 2.049 -4.910 1.00 93.25 88 ARG A CA 1
ATOM 712 C C . ARG A 1 88 ? 23.932 2.890 -3.747 1.00 93.25 88 ARG A C 1
ATOM 714 O O . ARG A 1 88 ? 24.050 2.481 -2.596 1.00 93.25 88 ARG A O 1
ATOM 721 N N . SER A 1 89 ? 23.357 4.060 -4.032 1.00 95.75 89 SER A N 1
ATOM 722 C CA . SER A 1 89 ? 22.840 5.006 -3.036 1.00 95.75 89 SER A CA 1
ATOM 723 C C . SER A 1 89 ? 21.413 5.471 -3.363 1.00 95.75 89 SER A C 1
ATOM 725 O O . SER A 1 89 ? 21.183 6.672 -3.536 1.00 95.75 89 SER A O 1
ATOM 727 N N . PRO A 1 90 ? 20.428 4.553 -3.399 1.00 96.44 90 PRO A N 1
ATOM 728 C CA . PRO A 1 90 ? 19.089 4.828 -3.926 1.00 96.44 90 PRO A CA 1
ATOM 729 C C . PRO A 1 90 ? 18.372 5.962 -3.187 1.00 96.44 90 PRO A C 1
ATOM 731 O O . PRO A 1 90 ? 17.718 6.789 -3.808 1.00 96.44 90 PRO A O 1
ATOM 734 N N . TRP A 1 91 ? 18.539 6.077 -1.865 1.00 97.56 91 TRP A N 1
ATOM 735 C CA . TRP A 1 91 ? 17.951 7.184 -1.100 1.00 97.56 91 TRP A CA 1
ATOM 736 C C . TRP A 1 91 ? 18.512 8.554 -1.476 1.00 97.56 91 TRP A C 1
ATOM 738 O O . TRP A 1 91 ? 17.763 9.528 -1.528 1.00 97.56 91 TRP A O 1
ATOM 748 N N . ASN A 1 92 ? 19.822 8.645 -1.707 1.00 97.06 92 ASN A N 1
ATOM 749 C CA . ASN A 1 92 ? 20.447 9.915 -2.057 1.00 97.06 92 ASN A CA 1
ATOM 750 C C . ASN A 1 92 ? 20.010 10.349 -3.455 1.00 97.06 92 ASN A C 1
ATOM 752 O O . ASN A 1 92 ? 19.712 11.522 -3.658 1.00 97.06 92 ASN A O 1
ATOM 756 N N . ASP A 1 93 ? 19.921 9.407 -4.390 1.00 96.88 93 ASP A N 1
ATOM 757 C CA . ASP A 1 93 ? 19.526 9.712 -5.763 1.00 96.88 93 ASP A CA 1
ATOM 758 C C . ASP A 1 93 ? 18.022 9.982 -5.880 1.00 96.88 93 ASP A C 1
ATOM 760 O O . ASP A 1 93 ? 17.635 10.939 -6.545 1.00 96.88 93 ASP A O 1
ATOM 764 N N . LEU A 1 94 ? 17.180 9.268 -5.122 1.00 97.75 94 LEU A N 1
ATOM 765 C CA . LEU A 1 94 ? 15.756 9.589 -4.983 1.00 97.75 94 LEU A CA 1
ATOM 766 C C . LEU A 1 94 ? 15.537 11.033 -4.527 1.00 97.75 94 LEU A C 1
ATOM 768 O O . LEU A 1 94 ? 14.685 11.732 -5.065 1.00 97.75 94 LEU A O 1
ATOM 772 N N . LEU A 1 95 ? 16.301 11.491 -3.533 1.00 96.88 95 LEU A N 1
ATOM 773 C CA . LEU A 1 95 ? 16.161 12.850 -3.016 1.00 96.88 95 LEU A CA 1
ATOM 774 C C . LEU A 1 95 ? 16.643 13.920 -3.995 1.00 96.88 95 LEU A C 1
ATOM 776 O O . LEU A 1 95 ? 16.059 15.001 -4.018 1.00 96.88 95 LEU A O 1
ATOM 780 N N . LYS A 1 96 ? 17.671 13.636 -4.803 1.00 96.75 96 LYS A N 1
ATOM 781 C CA . LYS A 1 96 ? 18.099 14.539 -5.885 1.00 96.75 96 LYS A CA 1
ATOM 782 C C . LYS A 1 96 ? 17.017 14.655 -6.962 1.00 96.75 96 LYS A C 1
ATOM 784 O O . LYS A 1 96 ? 16.726 15.752 -7.428 1.00 96.75 96 LYS A O 1
ATOM 789 N N . GLU A 1 97 ? 16.380 13.536 -7.301 1.00 96.69 97 GLU A N 1
ATOM 790 C CA . GLU A 1 97 ? 15.383 13.438 -8.373 1.00 96.69 97 GLU A CA 1
ATOM 791 C C . GLU A 1 97 ? 13.934 13.628 -7.890 1.00 96.69 97 GLU A C 1
ATOM 793 O O . GLU A 1 97 ? 12.990 13.468 -8.665 1.00 96.69 97 GLU A O 1
ATOM 798 N N . ILE A 1 98 ? 13.709 14.012 -6.629 1.00 95.75 98 ILE A N 1
ATOM 799 C CA . ILE A 1 98 ? 12.349 14.121 -6.086 1.00 95.75 98 ILE A CA 1
ATOM 800 C C . ILE A 1 98 ? 11.510 15.146 -6.853 1.00 95.75 98 ILE A C 1
ATOM 802 O O . ILE A 1 98 ? 10.347 14.901 -7.154 1.00 95.75 98 ILE A O 1
ATOM 806 N N . ARG A 1 99 ? 12.107 16.281 -7.238 1.00 95.62 99 ARG A N 1
ATOM 807 C CA . ARG A 1 99 ? 11.415 17.358 -7.956 1.00 95.62 99 ARG A CA 1
ATOM 808 C C . ARG A 1 99 ? 10.896 16.909 -9.330 1.00 95.62 99 ARG A C 1
ATOM 810 O O . ARG A 1 99 ? 9.709 17.122 -9.577 1.00 95.62 99 ARG A O 1
ATOM 817 N N . PRO A 1 100 ? 11.708 16.309 -10.227 1.00 95.06 100 PRO A N 1
ATOM 818 C CA . PRO A 1 100 ? 11.178 15.782 -11.482 1.00 95.06 100 PRO A CA 1
ATOM 819 C C . PRO A 1 100 ? 10.164 14.652 -11.254 1.00 95.06 100 PRO A C 1
ATOM 821 O O . PRO A 1 100 ? 9.109 14.653 -11.896 1.00 95.06 100 PRO A O 1
ATOM 824 N N . LEU A 1 101 ? 10.415 13.750 -10.298 1.00 96.06 101 LEU A N 1
ATOM 825 C CA . LEU A 1 101 ? 9.528 12.620 -9.996 1.00 96.06 101 LEU A CA 1
ATOM 826 C C . LEU A 1 101 ? 8.176 13.033 -9.399 1.00 96.06 101 LEU A C 1
ATOM 828 O O . LEU A 1 101 ? 7.188 12.338 -9.619 1.00 96.06 101 LEU A O 1
ATOM 832 N N . SER A 1 102 ? 8.079 14.183 -8.728 1.00 94.00 102 SER A N 1
ATOM 833 C CA . SER A 1 102 ? 6.814 14.707 -8.188 1.00 94.00 102 SER A CA 1
ATOM 834 C C . SER A 1 102 ? 5.750 14.995 -9.254 1.00 94.00 102 SER A C 1
ATOM 836 O O . SER A 1 102 ? 4.577 15.122 -8.916 1.00 94.00 102 SER A O 1
ATOM 838 N N . SER A 1 103 ? 6.126 15.081 -10.537 1.00 94.06 103 SER A N 1
ATOM 839 C CA . SER A 1 103 ? 5.163 15.171 -11.649 1.00 94.06 103 SER A CA 1
ATOM 840 C C . SER A 1 103 ? 4.494 13.833 -12.004 1.00 94.06 103 SER A C 1
ATOM 842 O O . SER A 1 103 ? 3.481 13.822 -12.697 1.00 94.06 103 SER A O 1
ATOM 844 N N . THR A 1 104 ? 5.025 12.720 -11.495 1.00 95.19 104 THR A N 1
ATOM 845 C CA . THR A 1 104 ? 4.470 11.358 -11.579 1.00 95.19 104 THR A CA 1
ATOM 846 C C . THR A 1 104 ? 4.421 10.758 -10.167 1.00 95.19 104 THR A C 1
ATOM 848 O O . THR A 1 104 ? 5.249 9.916 -9.809 1.00 95.19 104 THR A O 1
ATOM 851 N N . PRO A 1 105 ? 3.527 11.265 -9.304 1.00 95.38 105 PRO A N 1
ATOM 852 C CA . PRO A 1 105 ? 3.517 10.936 -7.878 1.00 95.38 105 PRO A CA 1
ATOM 853 C C . PRO A 1 105 ? 3.145 9.476 -7.571 1.00 95.38 105 PRO A C 1
ATOM 855 O O . PRO A 1 105 ? 3.583 8.950 -6.554 1.00 95.38 105 PRO A O 1
ATOM 858 N N . ASP A 1 106 ? 2.403 8.805 -8.451 1.00 94.50 106 ASP A N 1
ATOM 859 C CA . ASP A 1 106 ? 2.159 7.359 -8.413 1.00 94.50 106 ASP A CA 1
ATOM 860 C C . ASP A 1 106 ? 3.469 6.567 -8.539 1.00 94.50 106 ASP A C 1
ATOM 862 O O . ASP A 1 106 ? 3.785 5.722 -7.700 1.00 94.50 106 ASP A O 1
ATOM 866 N N . LEU A 1 107 ? 4.289 6.915 -9.533 1.00 94.88 107 LEU A N 1
ATOM 867 C CA . LEU A 1 107 ? 5.603 6.313 -9.732 1.00 94.88 107 LEU A CA 1
ATOM 868 C C . LEU A 1 107 ? 6.542 6.623 -8.563 1.00 94.88 107 LEU A C 1
ATOM 870 O O . LEU A 1 107 ? 7.242 5.733 -8.086 1.00 94.88 107 LEU A O 1
ATOM 874 N N . LEU A 1 108 ? 6.543 7.866 -8.071 1.00 97.38 108 LEU A N 1
ATOM 875 C CA . LEU A 1 108 ? 7.340 8.242 -6.904 1.00 97.38 108 LEU A CA 1
ATOM 876 C C . LEU A 1 108 ? 6.923 7.442 -5.661 1.00 97.38 108 LEU A C 1
ATOM 878 O O . LEU A 1 108 ? 7.793 7.017 -4.899 1.00 97.38 108 LEU A O 1
ATOM 882 N N . ALA A 1 109 ? 5.624 7.206 -5.460 1.00 97.31 109 ALA A N 1
ATOM 883 C CA . ALA A 1 109 ? 5.111 6.398 -4.358 1.00 97.31 109 ALA A CA 1
ATOM 884 C C . ALA A 1 109 ? 5.613 4.949 -4.442 1.00 97.31 109 ALA A C 1
ATOM 886 O O . ALA A 1 109 ? 6.172 4.435 -3.470 1.00 97.31 109 ALA A O 1
ATOM 887 N N . SER A 1 110 ? 5.474 4.328 -5.617 1.00 95.19 110 SER A N 1
ATOM 888 C CA . SER A 1 110 ? 5.933 2.961 -5.883 1.00 95.19 110 SER A CA 1
ATOM 889 C C . SER A 1 110 ? 7.448 2.810 -5.708 1.00 95.19 110 SER A C 1
ATOM 891 O O . SER A 1 110 ? 7.910 1.952 -4.950 1.00 95.19 110 SER A O 1
ATOM 893 N N . LEU A 1 111 ? 8.232 3.723 -6.289 1.00 96.62 111 LEU A N 1
ATOM 894 C CA . LEU A 1 111 ? 9.688 3.761 -6.143 1.00 96.62 111 LEU A CA 1
ATOM 895 C C . LEU A 1 111 ? 10.109 3.917 -4.677 1.00 96.62 111 LEU A C 1
ATOM 897 O O . LEU A 1 111 ? 10.973 3.190 -4.183 1.00 96.62 111 LEU A O 1
ATOM 901 N N . THR A 1 112 ? 9.478 4.843 -3.951 1.00 98.00 112 THR A N 1
ATOM 902 C CA . THR A 1 112 ? 9.773 5.070 -2.529 1.00 98.00 112 THR A CA 1
ATOM 903 C C . THR A 1 112 ? 9.455 3.825 -1.704 1.00 98.00 112 THR A C 1
ATOM 905 O O . THR A 1 112 ? 10.238 3.457 -0.826 1.00 98.00 112 THR A O 1
ATOM 908 N N . LEU A 1 113 ? 8.347 3.138 -1.999 1.00 97.56 113 LEU A N 1
ATOM 909 C CA . LEU A 1 113 ? 7.980 1.887 -1.344 1.00 97.56 113 LEU A CA 1
ATOM 910 C C . LEU A 1 113 ? 8.994 0.776 -1.636 1.00 97.56 113 LEU A C 1
ATOM 912 O O . LEU A 1 113 ? 9.408 0.083 -0.703 1.00 97.56 113 LEU A O 1
ATOM 916 N N . SER A 1 114 ? 9.436 0.630 -2.887 1.00 95.44 114 SER A N 1
ATOM 917 C CA . SER A 1 114 ? 10.478 -0.324 -3.296 1.00 95.44 114 SER A CA 1
ATOM 918 C C . SER A 1 114 ? 11.791 -0.077 -2.545 1.00 95.44 114 SER A C 1
ATOM 920 O O . SER A 1 114 ? 12.305 -0.974 -1.864 1.00 95.44 114 SER A O 1
ATOM 922 N N . ILE A 1 115 ? 12.285 1.166 -2.565 1.00 97.31 115 ILE A N 1
ATOM 923 C CA . ILE A 1 115 ? 13.526 1.562 -1.888 1.00 97.31 115 ILE A CA 1
ATOM 924 C C . ILE A 1 115 ? 13.404 1.356 -0.381 1.00 97.31 115 ILE A C 1
ATOM 926 O O . ILE A 1 115 ? 14.280 0.738 0.218 1.00 97.31 115 ILE A O 1
ATOM 930 N N . TYR A 1 116 ? 12.314 1.805 0.244 1.00 97.75 116 TYR A N 1
ATOM 931 C CA . TYR A 1 116 ? 12.098 1.615 1.678 1.00 97.75 116 TYR A CA 1
ATOM 932 C C . TYR A 1 116 ? 11.969 0.139 2.055 1.00 97.75 116 TYR A C 1
ATOM 934 O O . TYR A 1 116 ? 12.355 -0.273 3.150 1.00 97.75 116 TYR A O 1
ATOM 942 N N . SER A 1 117 ? 11.416 -0.686 1.173 1.00 95.06 117 SER A N 1
ATOM 943 C CA . SER A 1 117 ? 11.287 -2.124 1.390 1.00 95.06 117 SER A CA 1
ATOM 944 C C . SER A 1 117 ? 12.631 -2.842 1.409 1.00 95.06 117 SER A C 1
ATOM 946 O O . SER A 1 117 ? 12.812 -3.733 2.239 1.00 95.06 117 SER A O 1
ATOM 948 N N . LYS A 1 118 ? 13.577 -2.407 0.570 1.00 94.44 118 LYS A N 1
ATOM 949 C CA . LYS A 1 118 ? 14.948 -2.936 0.492 1.00 94.44 118 LYS A CA 1
ATOM 950 C C . LYS A 1 118 ? 15.884 -2.314 1.541 1.00 94.44 118 LYS A C 1
ATOM 952 O O . LYS A 1 118 ? 16.630 -3.025 2.204 1.00 94.44 118 LYS A O 1
ATOM 957 N N . TYR A 1 119 ? 15.805 -0.999 1.731 1.00 95.50 119 TYR A N 1
ATOM 958 C CA . TYR A 1 119 ? 16.728 -0.190 2.530 1.00 95.50 119 TYR A CA 1
ATOM 959 C C . TYR A 1 119 ? 15.944 0.673 3.523 1.00 95.50 119 TYR A C 1
ATOM 961 O O . TYR A 1 119 ? 15.650 1.842 3.269 1.00 95.50 119 TYR A O 1
ATOM 969 N N . LYS A 1 120 ? 15.571 0.094 4.666 1.00 95.56 120 LYS A N 1
ATOM 970 C CA . LYS A 1 120 ? 14.763 0.777 5.688 1.00 95.56 120 LYS A CA 1
ATOM 971 C C . LYS A 1 120 ? 15.464 2.054 6.167 1.00 95.56 120 LYS A C 1
ATOM 973 O O . LYS A 1 120 ? 16.541 1.989 6.749 1.00 95.56 120 LYS A O 1
ATOM 978 N N . ASN A 1 121 ? 14.848 3.216 5.938 1.00 97.06 121 ASN A N 1
ATOM 979 C CA . ASN A 1 121 ? 15.370 4.503 6.400 1.00 97.06 121 ASN A CA 1
ATOM 980 C C . ASN A 1 121 ? 14.232 5.490 6.695 1.00 97.06 121 ASN A C 1
ATOM 982 O O . ASN A 1 121 ? 13.692 6.138 5.800 1.00 97.06 121 ASN A O 1
ATOM 986 N N . ASP A 1 122 ? 13.872 5.610 7.971 1.00 96.69 122 ASP A N 1
ATOM 987 C CA . ASP A 1 122 ? 12.731 6.423 8.404 1.00 96.69 122 ASP A CA 1
ATOM 988 C C . ASP A 1 122 ? 12.967 7.925 8.244 1.00 96.69 122 ASP A C 1
ATOM 990 O O . ASP A 1 122 ? 12.038 8.672 7.933 1.00 96.69 122 ASP A O 1
ATOM 994 N N . ARG A 1 123 ? 14.219 8.374 8.402 1.00 97.06 123 ARG A N 1
ATOM 995 C CA . ARG A 1 123 ? 14.585 9.782 8.224 1.00 97.06 123 ARG A CA 1
ATOM 996 C C . ARG A 1 123 ? 14.380 10.210 6.775 1.00 97.06 123 ARG A C 1
ATOM 998 O O . ARG A 1 123 ? 13.779 11.254 6.535 1.00 97.06 123 ARG A O 1
ATOM 1005 N N . GLN A 1 124 ? 14.861 9.414 5.820 1.00 97.31 124 GLN A N 1
ATOM 1006 C CA . GLN A 1 124 ? 14.709 9.733 4.400 1.00 97.31 124 GLN A CA 1
ATOM 1007 C C . GLN A 1 124 ? 13.258 9.563 3.941 1.00 97.31 124 GLN A C 1
ATOM 1009 O O . GLN A 1 124 ? 12.753 10.438 3.241 1.00 97.31 124 GLN A O 1
ATOM 1014 N N . LEU A 1 125 ? 12.551 8.529 4.415 1.00 97.25 125 LEU A N 1
ATOM 1015 C CA . LEU A 1 125 ? 11.121 8.368 4.145 1.00 97.25 125 LEU A CA 1
ATOM 1016 C C . LEU A 1 125 ? 10.321 9.605 4.577 1.00 97.25 125 LEU A C 1
ATOM 1018 O O . LEU A 1 125 ? 9.540 10.134 3.789 1.00 97.25 125 LEU A O 1
ATOM 1022 N N . LYS A 1 126 ? 10.554 10.114 5.796 1.00 96.06 126 LYS A N 1
ATOM 1023 C CA . LYS A 1 126 ? 9.884 11.325 6.291 1.00 96.06 126 LYS A CA 1
ATOM 1024 C C . LYS A 1 126 ? 10.137 12.527 5.379 1.00 96.06 126 LYS A C 1
ATOM 1026 O O . LYS A 1 126 ? 9.205 13.272 5.101 1.00 96.06 126 LYS A O 1
ATOM 1031 N N . ARG A 1 127 ? 11.366 12.696 4.879 1.00 96.06 127 ARG A N 1
ATOM 1032 C CA . ARG A 1 127 ? 11.699 13.784 3.945 1.00 96.06 127 ARG A CA 1
ATOM 1033 C C . ARG A 1 127 ? 10.942 13.657 2.628 1.00 96.06 127 ARG A C 1
ATOM 1035 O O . ARG A 1 127 ? 10.432 14.661 2.147 1.00 96.06 127 ARG A O 1
ATOM 1042 N N . VAL A 1 128 ? 10.833 12.449 2.072 1.00 96.75 128 VAL A N 1
ATOM 1043 C CA . VAL A 1 128 ? 10.069 12.222 0.836 1.00 96.75 128 VAL A CA 1
ATOM 1044 C C . VAL A 1 128 ? 8.584 12.506 1.056 1.00 96.75 128 VAL A C 1
ATOM 1046 O O . VAL A 1 128 ? 7.999 13.253 0.277 1.00 96.75 128 VAL A O 1
ATOM 1049 N N . LEU A 1 129 ? 7.989 11.993 2.139 1.00 95.00 129 LEU A N 1
ATOM 1050 C CA . LEU A 1 129 ? 6.582 12.244 2.480 1.00 95.00 129 LEU A CA 1
ATOM 1051 C C . LEU A 1 129 ? 6.287 13.735 2.717 1.00 95.00 129 LEU A C 1
ATOM 1053 O O . LEU A 1 129 ? 5.204 14.196 2.401 1.00 95.00 129 LEU A O 1
ATOM 1057 N N . GLN A 1 130 ? 7.239 14.504 3.252 1.00 93.88 130 GLN A N 1
ATOM 1058 C CA . GLN A 1 130 ? 7.077 15.951 3.457 1.00 93.88 130 GLN A CA 1
ATOM 1059 C C . GLN A 1 130 ? 7.247 16.772 2.174 1.00 93.88 130 GLN A C 1
ATOM 1061 O O . GLN A 1 130 ? 6.633 17.825 2.029 1.00 93.88 130 GLN A O 1
ATOM 1066 N N . ALA A 1 131 ? 8.116 16.324 1.269 1.00 93.06 131 ALA A N 1
ATOM 1067 C CA . ALA A 1 131 ? 8.445 17.038 0.037 1.00 93.06 131 ALA A CA 1
ATOM 1068 C C . ALA A 1 131 ? 7.541 16.659 -1.150 1.00 93.06 131 ALA A C 1
ATOM 1070 O O . ALA A 1 131 ? 7.674 17.228 -2.234 1.00 93.06 131 ALA A O 1
ATOM 1071 N N . SER A 1 132 ? 6.642 15.692 -0.970 1.00 93.06 132 SER A N 1
ATOM 1072 C CA . SER A 1 132 ? 5.751 15.184 -2.011 1.00 93.06 132 SER A CA 1
ATOM 1073 C C . SER A 1 132 ? 4.334 14.979 -1.467 1.00 93.06 132 SER A C 1
ATOM 1075 O O . SER A 1 132 ? 4.062 15.289 -0.315 1.00 93.06 132 SER A O 1
ATOM 1077 N N . ARG A 1 133 ? 3.418 14.512 -2.323 1.00 92.06 133 ARG A N 1
ATOM 1078 C CA . ARG A 1 133 ? 2.027 14.176 -1.961 1.00 92.06 133 ARG A CA 1
ATOM 1079 C C . ARG A 1 133 ? 1.720 12.694 -2.187 1.00 92.06 133 ARG A C 1
ATOM 1081 O O . ARG A 1 133 ? 0.597 12.329 -2.558 1.00 92.06 133 ARG A O 1
ATOM 1088 N N . ILE A 1 134 ? 2.746 11.847 -2.067 1.00 95.62 134 ILE A N 1
ATOM 1089 C CA . ILE A 1 134 ? 2.649 10.421 -2.398 1.00 95.62 134 ILE A CA 1
ATOM 1090 C C . ILE A 1 134 ? 1.709 9.658 -1.462 1.00 95.62 134 ILE A C 1
ATOM 1092 O O . ILE A 1 134 ? 1.188 8.621 -1.853 1.00 95.62 134 ILE A O 1
ATOM 1096 N N . GLU A 1 135 ? 1.411 10.188 -0.275 1.00 93.44 135 GLU A N 1
ATOM 1097 C CA . GLU A 1 135 ? 0.454 9.638 0.693 1.00 93.44 135 GLU A CA 1
ATOM 1098 C C . GLU A 1 135 ? -0.975 9.496 0.149 1.00 93.44 135 GLU A C 1
ATOM 1100 O O . GLU A 1 135 ? -1.787 8.774 0.719 1.00 93.44 135 GLU A O 1
ATOM 1105 N N . ASN A 1 136 ? -1.297 10.146 -0.971 1.00 92.69 136 ASN A N 1
ATOM 1106 C CA . ASN A 1 136 ? -2.592 9.993 -1.633 1.00 92.69 136 ASN A CA 1
ATOM 1107 C C . ASN A 1 136 ? -2.668 8.742 -2.528 1.00 92.69 136 ASN A C 1
ATOM 1109 O O . ASN A 1 136 ? -3.768 8.307 -2.879 1.00 92.69 136 ASN A O 1
ATOM 1113 N N . TYR A 1 137 ? -1.522 8.146 -2.862 1.00 93.75 137 TYR A N 1
ATOM 1114 C CA . TYR A 1 137 ? -1.378 6.979 -3.734 1.00 93.75 137 TYR A CA 1
ATOM 1115 C C . TYR A 1 137 ? -1.266 5.700 -2.909 1.00 93.75 137 TYR A C 1
ATOM 1117 O O . TYR A 1 137 ? -0.921 5.741 -1.731 1.00 93.75 137 TYR A O 1
ATOM 1125 N N . GLN A 1 138 ? -1.587 4.551 -3.502 1.00 92.19 138 GLN A N 1
ATOM 1126 C CA . GLN A 1 138 ? -1.753 3.310 -2.746 1.00 92.19 138 GLN A CA 1
ATOM 1127 C C . GLN A 1 138 ? -0.467 2.884 -2.019 1.00 92.19 138 GLN A C 1
ATOM 1129 O O . GLN A 1 138 ? -0.503 2.561 -0.832 1.00 92.19 138 GLN A O 1
ATOM 1134 N N . GLU A 1 139 ? 0.668 2.959 -2.701 1.00 95.00 139 GLU A N 1
ATOM 1135 C CA . GLU A 1 139 ? 1.991 2.629 -2.180 1.00 95.00 139 GLU A CA 1
ATOM 1136 C C . GLU A 1 139 ? 2.443 3.628 -1.110 1.00 95.00 139 GLU A C 1
ATOM 1138 O O . GLU A 1 139 ? 3.029 3.245 -0.095 1.00 95.00 139 GLU A O 1
ATOM 1143 N N . GLY A 1 140 ? 2.110 4.910 -1.284 1.00 95.81 140 GLY A N 1
ATOM 1144 C CA . GLY A 1 140 ? 2.389 5.942 -0.289 1.00 95.81 140 GLY A CA 1
ATOM 1145 C C . GLY A 1 140 ? 1.508 5.822 0.952 1.00 95.81 140 GLY A C 1
ATOM 1146 O O . GLY A 1 140 ? 2.001 6.004 2.063 1.00 95.81 140 GLY A O 1
ATOM 1147 N N . LYS A 1 141 ? 0.240 5.416 0.804 1.00 95.38 141 LYS A N 1
ATOM 1148 C CA . LYS A 1 141 ? -0.627 5.062 1.938 1.00 95.38 141 LYS A CA 1
ATOM 1149 C C . LYS A 1 141 ? -0.020 3.931 2.759 1.00 95.38 141 LYS A C 1
ATOM 1151 O O . LYS A 1 141 ? 0.052 4.046 3.978 1.00 95.38 141 LYS A O 1
ATOM 1156 N N . SER A 1 142 ? 0.493 2.886 2.113 1.00 96.25 142 SER A N 1
ATOM 1157 C CA . SER A 1 142 ? 1.209 1.803 2.799 1.00 96.25 142 SER A CA 1
ATOM 1158 C C . SER A 1 142 ? 2.443 2.298 3.571 1.00 96.25 142 SER A C 1
ATOM 1160 O O . SER A 1 142 ? 2.666 1.927 4.725 1.00 96.25 142 SER A O 1
ATOM 1162 N N . LEU A 1 143 ? 3.204 3.240 3.007 1.00 96.75 143 LEU A N 1
ATOM 1163 C CA . LEU A 1 143 ? 4.312 3.880 3.725 1.00 96.75 143 LEU A CA 1
ATOM 1164 C C . LEU A 1 143 ? 3.858 4.659 4.970 1.00 96.75 143 LEU A C 1
ATOM 1166 O O . LEU A 1 143 ? 4.516 4.568 6.006 1.00 96.75 143 LEU A O 1
ATOM 1170 N N . VAL A 1 144 ? 2.741 5.388 4.898 1.00 95.81 144 VAL A N 1
ATOM 1171 C CA . VAL A 1 144 ? 2.179 6.130 6.044 1.00 95.81 144 VAL A CA 1
ATOM 1172 C C . VAL A 1 144 ? 1.645 5.176 7.117 1.00 95.81 144 VAL A C 1
ATOM 1174 O O . VAL A 1 144 ? 1.972 5.313 8.295 1.00 95.81 144 VAL A O 1
ATOM 1177 N N . ARG A 1 145 ? 0.926 4.119 6.725 1.00 96.56 145 ARG A N 1
ATOM 1178 C CA . ARG A 1 145 ? 0.377 3.111 7.651 1.00 96.56 145 ARG A CA 1
ATOM 1179 C C . ARG A 1 145 ? 1.429 2.452 8.535 1.00 96.56 145 ARG A C 1
ATOM 1181 O O . ARG A 1 145 ? 1.098 1.973 9.621 1.00 96.56 145 ARG A O 1
ATOM 1188 N N . LYS A 1 146 ? 2.698 2.447 8.116 1.00 95.06 146 LYS A N 1
ATOM 1189 C CA . LYS A 1 146 ? 3.822 1.950 8.918 1.00 95.06 146 LYS A CA 1
ATOM 1190 C C . LYS A 1 146 ? 3.914 2.621 10.294 1.00 95.06 146 LYS A C 1
ATOM 1192 O O . LYS A 1 146 ? 4.310 1.945 11.247 1.00 95.06 146 LYS A O 1
ATOM 1197 N N . SER A 1 147 ? 3.569 3.906 10.423 1.00 93.69 147 SER A N 1
ATOM 1198 C CA . SER A 1 147 ? 3.501 4.589 11.726 1.00 93.69 147 SER A CA 1
ATOM 1199 C C . SER A 1 147 ? 2.163 4.416 12.437 1.00 93.69 147 SER A C 1
ATOM 1201 O O . SER A 1 147 ? 2.136 4.420 13.669 1.00 93.69 147 SER A O 1
ATOM 1203 N N . ASP A 1 148 ? 1.075 4.240 11.691 1.00 96.19 148 ASP A N 1
ATOM 1204 C CA . ASP A 1 148 ? -0.287 4.313 12.233 1.00 96.19 148 ASP A CA 1
ATOM 1205 C C . ASP A 1 148 ? -0.769 2.963 12.770 1.00 96.19 148 ASP A C 1
ATOM 1207 O O . ASP A 1 148 ? -1.305 2.882 13.878 1.00 96.19 148 ASP A O 1
ATOM 1211 N N . ILE A 1 149 ? -0.495 1.873 12.044 1.00 97.56 149 ILE A N 1
ATOM 1212 C CA . ILE A 1 149 ? -0.852 0.509 12.457 1.00 97.56 149 ILE A CA 1
ATOM 1213 C C . ILE A 1 149 ? -0.323 0.180 13.863 1.00 97.56 149 ILE A C 1
ATOM 1215 O O . ILE A 1 149 ? -1.130 -0.227 14.697 1.00 97.56 149 ILE A O 1
ATOM 1219 N N . PRO A 1 150 ? 0.965 0.403 14.210 1.00 97.44 150 PRO A N 1
ATOM 1220 C CA . PRO A 1 150 ? 1.449 0.138 15.566 1.00 97.44 150 PRO A CA 1
ATOM 1221 C C . PRO A 1 150 ? 0.687 0.894 16.667 1.00 97.44 150 PRO A C 1
ATOM 1223 O O . PRO A 1 150 ? 0.555 0.387 17.785 1.00 97.44 150 PRO A O 1
ATOM 1226 N N . GLN A 1 151 ? 0.212 2.111 16.383 1.00 97.62 151 GLN A N 1
ATOM 1227 C CA . GLN A 1 151 ? -0.549 2.915 17.343 1.00 97.62 151 GLN A CA 1
ATOM 1228 C C . GLN A 1 151 ? -1.937 2.311 17.566 1.00 97.62 151 GLN A C 1
ATOM 1230 O O . GLN A 1 151 ? -2.346 2.123 18.714 1.00 97.62 151 GLN A O 1
ATOM 1235 N N . ILE A 1 152 ? -2.610 1.920 16.480 1.00 98.38 152 ILE A N 1
ATOM 1236 C CA . ILE A 1 152 ? -3.910 1.244 16.530 1.00 98.38 152 ILE A CA 1
ATOM 1237 C C . ILE A 1 152 ? -3.781 -0.119 17.218 1.00 98.38 152 ILE A C 1
ATOM 1239 O O . ILE A 1 152 ? -4.558 -0.416 18.121 1.00 98.38 152 ILE A O 1
ATOM 1243 N N . GLU A 1 153 ? -2.765 -0.920 16.883 1.00 97.81 153 GLU A N 1
ATOM 1244 C CA . GLU A 1 153 ? -2.488 -2.213 17.528 1.00 97.81 153 GLU A CA 1
ATOM 1245 C C . GLU A 1 153 ? -2.308 -2.064 19.045 1.00 97.81 153 GLU A C 1
ATOM 1247 O O . GLU A 1 153 ? -2.842 -2.857 19.826 1.00 97.81 153 GLU A O 1
ATOM 1252 N N . ARG A 1 154 ? -1.568 -1.036 19.484 1.00 97.88 154 ARG A N 1
ATOM 1253 C CA . ARG A 1 154 ? -1.356 -0.752 20.909 1.00 97.88 154 ARG A CA 1
ATOM 1254 C C . ARG A 1 154 ? -2.657 -0.342 21.596 1.00 97.88 154 ARG A C 1
ATOM 1256 O O . ARG A 1 154 ? -2.966 -0.871 22.663 1.00 97.88 154 ARG A O 1
ATOM 1263 N N . ALA A 1 155 ? -3.424 0.566 20.994 1.00 97.94 155 ALA A N 1
ATOM 1264 C CA . ALA A 1 155 ? -4.705 1.010 21.536 1.00 97.94 155 ALA A CA 1
ATOM 1265 C C . ALA A 1 155 ? -5.718 -0.148 21.619 1.00 97.94 155 ALA A C 1
ATOM 1267 O O . ALA A 1 155 ? -6.337 -0.348 22.665 1.00 97.94 155 ALA A O 1
ATOM 1268 N N . ALA A 1 156 ? -5.808 -0.975 20.574 1.00 97.69 156 ALA A N 1
ATOM 1269 C CA . ALA A 1 156 ? -6.658 -2.162 20.530 1.00 97.69 156 ALA A CA 1
ATOM 1270 C C . ALA A 1 156 ? -6.259 -3.192 21.597 1.00 97.69 156 ALA A C 1
ATOM 1272 O O . ALA A 1 156 ? -7.116 -3.752 22.276 1.00 97.69 156 ALA A O 1
ATOM 1273 N N . ARG A 1 157 ? -4.956 -3.413 21.812 1.00 97.56 157 ARG A N 1
ATOM 1274 C CA . ARG A 1 157 ? -4.464 -4.304 22.875 1.00 97.56 157 ARG A CA 1
ATOM 1275 C C . ARG A 1 157 ? -4.839 -3.796 24.267 1.00 97.56 157 ARG A C 1
ATOM 1277 O O . ARG A 1 157 ? -5.287 -4.585 25.096 1.00 97.56 157 ARG A O 1
ATOM 1284 N N . ASN A 1 158 ? -4.679 -2.495 24.513 1.00 97.62 158 ASN A N 1
ATOM 1285 C CA . ASN A 1 158 ? -5.048 -1.873 25.786 1.00 97.62 158 ASN A CA 1
ATOM 1286 C C . ASN A 1 158 ? -6.551 -2.003 26.058 1.00 97.62 158 ASN A C 1
ATOM 1288 O O . ASN A 1 158 ? -6.939 -2.343 27.173 1.00 97.62 158 ASN A O 1
ATOM 1292 N N . LEU A 1 159 ? -7.383 -1.786 25.034 1.00 97.31 159 LEU A N 1
ATOM 1293 C CA . LEU A 1 159 ? -8.822 -2.025 25.099 1.00 97.31 159 LEU A CA 1
ATOM 1294 C C . LEU A 1 159 ? -9.116 -3.485 25.427 1.00 97.31 159 LEU A C 1
ATOM 1296 O O . LEU A 1 159 ? -9.742 -3.767 26.448 1.00 97.31 159 LEU A O 1
ATOM 1300 N N . ARG A 1 160 ? -8.607 -4.421 24.622 1.00 95.88 160 ARG A N 1
ATOM 1301 C CA . ARG A 1 160 ? -8.867 -5.856 24.773 1.00 95.88 160 ARG A CA 1
ATOM 1302 C C . ARG A 1 160 ? -8.539 -6.368 26.175 1.00 95.88 160 ARG A C 1
ATOM 1304 O O . ARG A 1 160 ? -9.338 -7.108 26.744 1.00 95.88 160 ARG A O 1
ATOM 1311 N N . ASN A 1 161 ? -7.406 -5.946 26.732 1.00 96.81 161 ASN A N 1
ATOM 1312 C CA . ASN A 1 161 ? -6.916 -6.411 28.029 1.00 96.81 161 ASN A CA 1
ATOM 1313 C C . ASN A 1 161 ? -7.637 -5.768 29.228 1.00 96.81 161 ASN A C 1
ATOM 1315 O O . ASN A 1 161 ? -7.560 -6.294 30.338 1.00 96.81 161 ASN A O 1
ATOM 1319 N N . HIS A 1 162 ? -8.334 -4.646 29.033 1.00 97.50 162 HIS A N 1
ATOM 1320 C CA . HIS A 1 162 ? -9.075 -3.981 30.098 1.00 97.50 162 HIS A CA 1
ATOM 1321 C C . HIS A 1 162 ? -10.365 -4.741 30.454 1.00 97.50 162 HIS A C 1
ATOM 1323 O O . HIS A 1 162 ? -11.134 -5.127 29.571 1.00 97.50 162 HIS A O 1
ATOM 1329 N N . ARG A 1 163 ? -10.642 -4.886 31.757 1.00 95.44 163 ARG A N 1
ATOM 1330 C CA . ARG A 1 163 ? -11.855 -5.520 32.302 1.00 95.44 163 ARG A CA 1
ATOM 1331 C C . ARG A 1 163 ? -12.591 -4.570 33.244 1.00 95.44 163 ARG A C 1
ATOM 1333 O O . ARG A 1 163 ? -11.957 -3.805 33.967 1.00 95.44 163 ARG A O 1
ATOM 1340 N N . ILE A 1 164 ? -13.920 -4.637 33.241 1.00 93.88 164 ILE A N 1
ATOM 1341 C CA . ILE A 1 164 ? -14.762 -3.937 34.219 1.00 93.88 164 ILE A CA 1
ATOM 1342 C C . ILE A 1 164 ? -14.760 -4.740 35.525 1.00 93.88 164 ILE A C 1
ATOM 1344 O O . ILE A 1 164 ? -14.854 -5.967 35.501 1.00 93.88 164 ILE A O 1
ATOM 1348 N N . THR A 1 165 ? -14.610 -4.064 36.664 1.00 92.94 165 THR A N 1
ATOM 1349 C CA . THR A 1 165 ? -14.512 -4.704 37.983 1.00 92.94 165 THR A CA 1
ATOM 1350 C C . THR A 1 165 ? -15.713 -4.355 38.856 1.00 92.94 165 THR A C 1
ATOM 1352 O O . THR A 1 165 ? -15.909 -3.208 39.231 1.00 92.94 165 THR A O 1
ATOM 1355 N N . ALA A 1 166 ? -16.496 -5.361 39.253 1.00 88.75 166 ALA A N 1
ATOM 1356 C CA . ALA A 1 166 ? -17.695 -5.182 40.083 1.00 88.75 166 ALA A CA 1
ATOM 1357 C C . ALA A 1 166 ? -17.446 -5.383 41.596 1.00 88.75 166 ALA A C 1
ATOM 1359 O O . ALA A 1 166 ? -18.376 -5.643 42.350 1.00 88.75 166 ALA A O 1
ATOM 1360 N N . ARG A 1 167 ? -16.187 -5.298 42.060 1.00 89.44 167 ARG A N 1
ATOM 1361 C CA . ARG A 1 167 ? -15.822 -5.561 43.472 1.00 89.44 167 ARG A CA 1
ATOM 1362 C C . ARG A 1 167 ? -16.356 -4.507 44.447 1.00 89.44 167 ARG A C 1
ATOM 1364 O O . ARG A 1 167 ? -16.617 -4.819 45.599 1.00 89.44 167 ARG A O 1
ATOM 1371 N N . SER A 1 168 ? -16.476 -3.262 43.998 1.00 91.19 168 SER A N 1
ATOM 1372 C CA . SER A 1 168 ? -17.082 -2.162 44.751 1.00 91.19 168 SER A CA 1
ATOM 1373 C C . SER A 1 168 ? -17.618 -1.117 43.778 1.00 91.19 168 SER A C 1
ATOM 1375 O O . SER A 1 168 ? -17.135 -1.032 42.646 1.00 91.19 168 SER A O 1
ATOM 1377 N N . GLN A 1 169 ? -18.570 -0.286 44.211 1.00 86.75 169 GLN A N 1
ATOM 1378 C CA . GLN A 1 169 ? -19.133 0.762 43.352 1.00 86.75 169 GLN A CA 1
ATOM 1379 C C . GLN A 1 169 ? -18.060 1.745 42.859 1.00 86.75 169 GLN A C 1
ATOM 1381 O O . GLN A 1 169 ? -18.063 2.144 41.695 1.00 86.75 169 GLN A O 1
ATOM 1386 N N . TYR A 1 170 ? -17.100 2.098 43.722 1.00 91.50 170 TYR A N 1
ATOM 1387 C CA . TYR A 1 170 ? -15.976 2.957 43.349 1.00 91.50 170 TYR A CA 1
ATOM 1388 C C . TYR A 1 170 ? -15.115 2.325 42.245 1.00 91.50 170 TYR A C 1
ATOM 1390 O O . TYR A 1 170 ? -14.826 2.970 41.236 1.00 91.50 170 TYR A O 1
ATOM 1398 N N . LEU A 1 171 ? -14.729 1.051 42.400 1.00 93.31 171 LEU A N 1
ATOM 1399 C CA . LEU A 1 171 ? -13.917 0.343 41.404 1.00 93.31 171 LEU A CA 1
ATOM 1400 C C . LEU A 1 171 ? -14.681 0.110 40.095 1.00 93.31 171 LEU A C 1
ATOM 1402 O O . LEU A 1 171 ? -14.090 0.214 39.017 1.00 93.31 171 LEU A O 1
ATOM 1406 N N . LEU A 1 172 ? -15.989 -0.129 40.181 1.00 91.06 172 LEU A N 1
ATOM 1407 C CA . LEU A 1 172 ? -16.876 -0.244 39.031 1.00 91.06 172 LEU A CA 1
ATOM 1408 C C . LEU A 1 172 ? -16.891 1.056 38.225 1.00 91.06 172 LEU A C 1
ATOM 1410 O O . LEU A 1 172 ? -16.527 1.054 37.051 1.00 91.06 172 LEU A O 1
ATOM 1414 N N . ASN A 1 173 ? -17.198 2.180 38.872 1.00 90.88 173 ASN A N 1
ATOM 1415 C CA . ASN A 1 173 ? -17.219 3.490 38.222 1.00 90.88 173 ASN A CA 1
ATOM 1416 C C . ASN A 1 173 ? -15.846 3.844 37.626 1.00 90.88 173 ASN A C 1
ATOM 1418 O O . ASN A 1 173 ? -15.755 4.290 36.481 1.00 90.88 173 ASN A O 1
ATOM 1422 N N . LYS A 1 174 ? -14.760 3.586 38.368 1.00 95.19 174 LYS A N 1
ATOM 1423 C CA . LYS A 1 174 ? -13.385 3.838 37.914 1.00 95.19 174 LYS A CA 1
ATOM 1424 C C . LYS A 1 174 ? -13.011 2.994 36.693 1.00 95.19 174 LYS A C 1
ATOM 1426 O O . LYS A 1 174 ? -12.414 3.517 35.752 1.00 95.19 174 LYS A O 1
ATOM 1431 N N . SER A 1 175 ? -13.348 1.703 36.687 1.00 96.69 175 SER A N 1
ATOM 1432 C CA . SER A 1 175 ? -13.037 0.803 35.568 1.00 96.69 175 SER A CA 1
ATOM 1433 C C . SER A 1 175 ? -13.896 1.098 34.333 1.00 96.69 175 SER A C 1
ATOM 1435 O O . SER A 1 175 ? -13.365 1.128 33.222 1.00 96.69 175 SER A O 1
ATOM 1437 N N . ILE A 1 176 ? -15.182 1.425 34.496 1.00 94.12 176 ILE A N 1
ATOM 1438 C CA . ILE A 1 176 ? -16.036 1.899 33.393 1.00 94.12 176 ILE A CA 1
ATOM 1439 C C . ILE A 1 176 ? -15.462 3.188 32.795 1.00 94.12 176 ILE A C 1
ATOM 1441 O O . ILE A 1 176 ? -15.245 3.258 31.583 1.00 94.12 176 ILE A O 1
ATOM 1445 N N . GLY A 1 177 ? -15.143 4.178 33.638 1.00 95.19 177 GLY A N 1
ATOM 1446 C CA . GLY A 1 177 ? -14.545 5.441 33.205 1.00 95.19 177 GLY A CA 1
ATOM 1447 C C . GL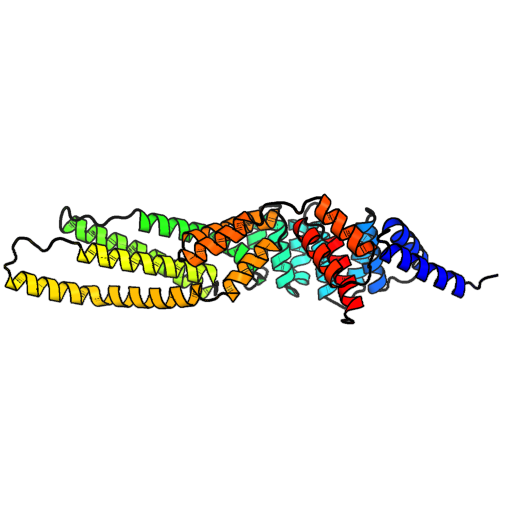Y A 1 177 ? -13.238 5.227 32.441 1.00 95.19 177 GLY A C 1
ATOM 1448 O O . GLY A 1 177 ? -13.062 5.759 31.345 1.00 95.19 177 GLY A O 1
ATOM 1449 N N . ARG A 1 178 ? -12.354 4.355 32.950 1.00 97.38 178 ARG A N 1
ATOM 1450 C CA . ARG A 1 178 ? -11.109 3.997 32.260 1.00 97.38 178 ARG A CA 1
ATOM 1451 C C . ARG A 1 178 ? -11.368 3.380 30.889 1.00 97.38 178 ARG A C 1
ATOM 1453 O O . ARG A 1 178 ? -10.678 3.742 29.934 1.00 97.38 178 ARG A O 1
ATOM 1460 N N . ARG A 1 179 ? -12.343 2.475 30.764 1.00 97.06 179 ARG A N 1
ATOM 1461 C CA . ARG A 1 179 ? -12.687 1.886 29.466 1.00 97.06 179 ARG A CA 1
ATOM 1462 C C . ARG A 1 179 ? -13.201 2.935 28.490 1.00 97.06 179 ARG A C 1
ATOM 1464 O O . ARG A 1 179 ? -12.770 2.936 27.343 1.00 97.06 179 ARG A O 1
ATOM 1471 N N . MET A 1 180 ? -14.056 3.848 28.946 1.00 95.81 180 MET A N 1
ATOM 1472 C CA . MET A 1 180 ? -14.552 4.945 28.114 1.00 95.81 180 MET A CA 1
ATOM 1473 C C . MET A 1 180 ? -13.413 5.825 27.597 1.00 95.81 180 MET A C 1
ATOM 1475 O O . MET A 1 180 ? -13.382 6.125 26.408 1.00 95.81 180 MET A O 1
ATOM 1479 N N . THR A 1 181 ? -12.421 6.153 28.430 1.00 97.69 181 THR A N 1
ATOM 1480 C CA . THR A 1 181 ? -11.222 6.880 27.978 1.00 97.69 181 THR A CA 1
ATOM 1481 C C . THR A 1 181 ? -10.431 6.102 26.921 1.00 97.69 181 THR A C 1
ATOM 1483 O O . THR A 1 181 ? -9.938 6.687 25.958 1.00 97.69 181 THR A O 1
ATOM 1486 N N . LEU A 1 182 ? -10.300 4.779 27.074 1.00 98.31 182 LEU A N 1
ATOM 1487 C CA . LEU A 1 182 ? -9.629 3.939 26.077 1.00 98.31 182 LEU A CA 1
ATOM 1488 C C . LEU A 1 182 ? -10.406 3.902 24.751 1.00 98.31 182 LEU A C 1
ATOM 1490 O O . LEU A 1 182 ? -9.788 3.987 23.691 1.00 98.31 182 LEU A O 1
ATOM 1494 N N . ILE A 1 183 ? -11.741 3.830 24.803 1.00 97.56 183 ILE A N 1
ATOM 1495 C CA . ILE A 1 183 ? -12.603 3.879 23.614 1.00 97.56 183 ILE A CA 1
ATOM 1496 C C . ILE A 1 183 ? -12.464 5.239 22.926 1.00 97.56 183 ILE A C 1
ATOM 1498 O O . ILE A 1 183 ? -12.200 5.277 21.731 1.00 97.56 183 ILE A O 1
ATOM 1502 N N . GLN A 1 184 ? -12.517 6.345 23.671 1.00 97.12 184 GLN A N 1
ATOM 1503 C CA . GLN A 1 184 ? -12.301 7.695 23.133 1.00 97.12 184 GLN A CA 1
ATOM 1504 C C . GLN A 1 184 ? -10.919 7.850 22.484 1.00 97.12 184 GLN A C 1
ATOM 1506 O O . GLN A 1 184 ? -10.772 8.524 21.467 1.00 97.12 184 GLN A O 1
ATOM 1511 N N . SER A 1 185 ? -9.881 7.221 23.044 1.00 97.38 185 SER A N 1
ATOM 1512 C CA . SER A 1 185 ? -8.559 7.204 22.410 1.00 97.38 185 SER A CA 1
ATOM 1513 C C . SER A 1 185 ? -8.570 6.469 21.068 1.00 97.38 185 SER A C 1
ATOM 1515 O O . SER A 1 185 ? -7.839 6.875 20.169 1.00 97.38 185 SER A O 1
ATOM 1517 N N . MET A 1 186 ? -9.365 5.404 20.927 1.00 98.25 186 MET A N 1
ATOM 1518 C CA . MET A 1 186 ? -9.551 4.709 19.651 1.00 98.25 186 MET A CA 1
ATOM 1519 C C . MET A 1 186 ? -10.426 5.519 18.684 1.00 98.25 186 MET A C 1
ATOM 1521 O O . MET A 1 186 ? -10.099 5.577 17.504 1.00 98.25 186 MET A O 1
ATOM 1525 N N . GLU A 1 187 ? -11.467 6.210 19.165 1.00 97.81 187 GLU A N 1
ATOM 1526 C CA . GLU A 1 187 ? -12.268 7.143 18.352 1.00 97.81 187 GLU A CA 1
ATOM 1527 C C . GLU A 1 187 ? -11.377 8.235 17.738 1.00 97.81 187 GLU A C 1
ATOM 1529 O O . GLU A 1 187 ? -11.448 8.474 16.539 1.00 97.81 187 GLU A O 1
ATOM 1534 N N . LYS A 1 188 ? -10.426 8.800 18.497 1.00 98.12 188 LYS A N 1
ATOM 1535 C CA . LYS A 1 188 ? -9.451 9.766 17.953 1.00 98.12 188 LYS A CA 1
ATOM 1536 C C . LYS A 1 188 ? -8.594 9.190 16.819 1.00 98.12 188 LYS A C 1
ATOM 1538 O O . LYS A 1 188 ? -8.286 9.911 15.870 1.00 98.12 188 LYS A O 1
ATOM 1543 N N . LEU A 1 189 ? -8.192 7.919 16.914 1.00 98.06 189 LEU A N 1
ATOM 1544 C CA . LEU A 1 189 ? -7.457 7.233 15.842 1.00 98.06 189 LEU A CA 1
ATOM 1545 C C . LEU A 1 189 ? -8.362 6.982 14.626 1.00 98.06 189 LEU A C 1
ATOM 1547 O O . LEU A 1 189 ? -7.917 7.152 13.492 1.00 98.06 189 LEU A O 1
ATOM 1551 N N . ALA A 1 190 ? -9.635 6.647 14.847 1.00 97.94 190 ALA A N 1
ATOM 1552 C CA . ALA A 1 190 ? -10.622 6.536 13.776 1.00 97.94 190 ALA A CA 1
ATOM 1553 C C . ALA A 1 190 ? -10.837 7.886 13.068 1.00 97.94 190 ALA A C 1
ATOM 1555 O O . ALA A 1 190 ? -10.799 7.946 11.843 1.00 97.94 190 ALA A O 1
ATOM 1556 N N . ASP A 1 191 ? -10.940 8.994 13.806 1.00 97.56 191 ASP A N 1
ATOM 1557 C CA . ASP A 1 191 ? -11.057 10.343 13.236 1.00 97.56 191 ASP A CA 1
ATOM 1558 C C . ASP A 1 191 ? -9.815 10.749 12.433 1.00 97.56 191 ASP A C 1
ATOM 1560 O O . ASP A 1 191 ? -9.900 11.461 11.429 1.00 97.56 191 ASP A O 1
ATOM 1564 N N . GLN A 1 192 ? -8.624 10.325 12.865 1.00 96.62 192 GLN A N 1
ATOM 1565 C CA . GLN A 1 192 ? -7.398 10.496 12.081 1.00 96.62 192 GLN A CA 1
ATOM 1566 C C . GLN A 1 192 ? -7.451 9.684 10.780 1.00 96.62 192 GLN A C 1
ATOM 1568 O O . GLN A 1 192 ? -7.152 10.234 9.722 1.00 96.62 192 GLN A O 1
ATOM 1573 N N . ALA A 1 193 ? -7.902 8.428 10.833 1.00 96.50 193 ALA A N 1
ATOM 1574 C CA . ALA A 1 193 ? -8.076 7.580 9.654 1.00 96.50 193 ALA A CA 1
ATOM 1575 C C . ALA A 1 193 ? -9.129 8.126 8.667 1.00 96.50 193 ALA A C 1
ATOM 1577 O O . ALA A 1 193 ? -8.967 8.042 7.445 1.00 96.50 193 ALA A O 1
ATOM 1578 N N . ILE A 1 194 ? -10.207 8.721 9.185 1.00 96.00 194 ILE A N 1
ATOM 1579 C CA . ILE A 1 194 ? -11.233 9.400 8.384 1.00 96.00 194 ILE A CA 1
ATOM 1580 C C . ILE A 1 194 ? -10.620 10.608 7.671 1.00 96.00 194 ILE A C 1
ATOM 1582 O O . ILE A 1 194 ? -10.755 10.738 6.452 1.00 96.00 194 ILE A O 1
ATOM 1586 N N . ARG A 1 195 ? -9.877 11.453 8.399 1.00 95.19 195 ARG A N 1
ATOM 1587 C CA . ARG A 1 195 ? -9.197 12.628 7.830 1.00 95.19 195 ARG A CA 1
ATOM 1588 C C . ARG A 1 195 ? -8.151 12.263 6.779 1.00 95.19 195 ARG A C 1
ATOM 1590 O O . ARG A 1 195 ? -8.064 12.954 5.768 1.00 95.19 195 ARG A O 1
ATOM 1597 N N . SER A 1 196 ? -7.408 11.172 6.971 1.00 92.69 196 SER A N 1
ATOM 1598 C CA . SER A 1 196 ? -6.410 10.699 6.001 1.00 92.69 196 SER A CA 1
ATOM 1599 C C . SER A 1 196 ? -7.016 10.019 4.770 1.00 92.69 196 SER A C 1
ATOM 1601 O O . SER A 1 196 ? -6.298 9.720 3.816 1.00 92.69 196 SER A O 1
ATOM 1603 N N . ARG A 1 197 ? -8.335 9.767 4.759 1.00 93.75 197 ARG A N 1
ATOM 1604 C CA . ARG A 1 197 ? -9.028 9.049 3.674 1.00 93.75 197 ARG A CA 1
ATOM 1605 C C . ARG A 1 197 ? -8.372 7.695 3.360 1.00 93.75 197 ARG A C 1
ATOM 1607 O O . ARG A 1 197 ? -8.336 7.245 2.206 1.00 93.75 197 ARG A O 1
ATOM 1614 N N . ASP A 1 198 ? -7.817 7.047 4.383 1.00 94.56 198 ASP A N 1
ATOM 1615 C CA . ASP A 1 198 ? -7.252 5.711 4.267 1.00 94.56 198 ASP A CA 1
ATOM 1616 C C . ASP A 1 198 ? -8.312 4.656 4.586 1.00 94.56 198 ASP A C 1
ATOM 1618 O O . ASP A 1 198 ? -8.718 4.481 5.734 1.00 94.56 198 ASP A O 1
ATOM 1622 N N . TRP A 1 199 ? -8.752 3.938 3.552 1.00 95.25 199 TRP A N 1
ATOM 1623 C CA . TRP A 1 199 ? -9.790 2.917 3.681 1.00 95.25 199 TRP A CA 1
ATOM 1624 C C . TRP A 1 199 ? -9.424 1.822 4.692 1.00 95.25 199 TRP A C 1
ATOM 1626 O O . TRP A 1 199 ? -10.284 1.426 5.473 1.00 95.25 199 TRP A O 1
ATOM 1636 N N . LEU A 1 200 ? -8.171 1.349 4.718 1.00 96.62 200 LEU A N 1
ATOM 1637 C CA . LEU A 1 200 ? -7.785 0.238 5.590 1.00 96.62 200 LEU A CA 1
ATOM 1638 C C . LEU A 1 200 ? -7.800 0.674 7.055 1.00 96.62 200 LEU A C 1
ATOM 1640 O O . LEU A 1 200 ? -8.311 -0.049 7.912 1.00 96.62 200 LEU A O 1
ATOM 1644 N N . LEU A 1 201 ? -7.264 1.861 7.346 1.00 97.62 201 LEU A N 1
ATOM 1645 C CA . LEU A 1 201 ? -7.277 2.408 8.700 1.00 97.62 201 LEU A CA 1
ATOM 1646 C C . LEU A 1 201 ? -8.710 2.703 9.164 1.00 97.62 201 LEU A C 1
ATOM 1648 O O . LEU A 1 201 ? -9.044 2.415 10.311 1.00 97.62 201 LEU A O 1
ATOM 1652 N N . GLN A 1 202 ? -9.582 3.202 8.281 1.00 97.75 202 GLN A N 1
ATOM 1653 C CA . GLN A 1 202 ? -10.997 3.419 8.606 1.00 97.75 202 GLN A CA 1
ATOM 1654 C C . GLN A 1 202 ? -11.710 2.099 8.896 1.00 97.75 202 GLN A C 1
ATOM 1656 O O . GLN A 1 202 ? -12.302 1.948 9.961 1.00 97.75 202 GLN A O 1
ATOM 1661 N N . ALA A 1 203 ? -11.596 1.121 7.995 1.00 97.81 203 ALA A N 1
ATOM 1662 C CA . ALA A 1 203 ? -12.240 -0.181 8.135 1.00 97.81 203 ALA A CA 1
ATOM 1663 C C . ALA A 1 203 ? -11.813 -0.886 9.430 1.00 97.81 203 ALA A C 1
ATOM 1665 O O . ALA A 1 203 ? -12.648 -1.396 10.174 1.00 97.81 203 ALA A O 1
ATOM 1666 N N . THR A 1 204 ? -10.513 -0.878 9.733 1.00 98.19 204 THR A N 1
ATOM 1667 C CA . THR A 1 204 ? -9.976 -1.566 10.915 1.00 98.19 204 THR A CA 1
ATOM 1668 C C . THR A 1 204 ? -10.325 -0.854 12.221 1.00 98.19 204 THR A C 1
ATOM 1670 O O . THR A 1 204 ? -10.749 -1.511 13.169 1.00 98.19 204 THR A O 1
ATOM 1673 N N . THR A 1 205 ? -10.209 0.475 12.294 1.00 98.50 205 THR A N 1
ATOM 1674 C CA . THR A 1 205 ? -10.569 1.223 13.515 1.00 98.50 205 THR A CA 1
ATOM 1675 C C . THR A 1 205 ? -12.068 1.172 13.810 1.00 98.50 205 THR A C 1
ATOM 1677 O O . THR A 1 205 ? -12.450 0.971 14.962 1.00 98.50 205 THR A O 1
ATOM 1680 N N . ILE A 1 206 ? -12.922 1.269 12.787 1.00 98.31 206 ILE A N 1
ATOM 1681 C CA . ILE A 1 206 ? -14.382 1.170 12.931 1.00 98.31 206 ILE A CA 1
ATOM 1682 C C . ILE A 1 206 ? -14.804 -0.234 13.369 1.00 98.31 206 ILE A C 1
ATOM 1684 O O . ILE A 1 206 ? -15.649 -0.369 14.250 1.00 98.31 206 ILE A O 1
ATOM 1688 N N . GLU A 1 207 ? -14.183 -1.278 12.820 1.00 98.31 207 GLU A N 1
ATOM 1689 C CA . GLU A 1 207 ? -14.422 -2.663 13.236 1.00 98.31 207 GLU A CA 1
ATOM 1690 C C . GLU A 1 207 ? -14.025 -2.895 14.702 1.00 98.31 207 GLU A C 1
ATOM 1692 O O . GLU A 1 207 ? -14.768 -3.526 15.456 1.00 98.31 207 GLU A O 1
ATOM 1697 N N . ILE A 1 208 ? -12.899 -2.324 15.149 1.00 98.19 208 ILE A N 1
ATOM 1698 C CA . ILE A 1 208 ? -12.516 -2.365 16.567 1.00 98.19 208 ILE A CA 1
ATOM 1699 C C . ILE A 1 208 ? -13.559 -1.637 17.425 1.00 98.19 208 ILE A C 1
ATOM 1701 O O . ILE A 1 208 ? -14.019 -2.199 18.417 1.00 98.19 208 ILE A O 1
ATOM 1705 N N . LEU A 1 209 ? -13.966 -0.420 17.052 1.00 98.12 209 LEU A N 1
ATOM 1706 C CA . LEU A 1 209 ? -14.960 0.355 17.805 1.00 98.12 209 LEU A CA 1
ATOM 1707 C C . LEU A 1 209 ? -16.308 -0.364 17.893 1.00 98.12 209 LEU A C 1
ATOM 1709 O O . LEU A 1 209 ? -16.878 -0.426 18.980 1.00 98.12 209 LEU A O 1
ATOM 1713 N N . LYS A 1 210 ? -16.782 -0.964 16.795 1.00 97.44 210 LYS A N 1
ATOM 1714 C CA . LYS A 1 210 ? -17.981 -1.814 16.773 1.00 97.44 210 LYS A CA 1
ATOM 1715 C C . LYS A 1 210 ? -17.906 -2.890 17.856 1.00 97.44 210 LYS A C 1
ATOM 1717 O O . LYS A 1 210 ? -18.800 -2.991 18.697 1.00 97.44 210 LYS A O 1
ATOM 1722 N N . ASN A 1 211 ? -16.823 -3.665 17.854 1.00 96.88 211 ASN A N 1
ATOM 1723 C CA . ASN A 1 211 ? -16.638 -4.784 18.775 1.00 96.88 211 ASN A CA 1
ATOM 1724 C C . ASN A 1 211 ? -16.502 -4.307 20.231 1.00 96.88 211 ASN A C 1
ATOM 1726 O O . ASN A 1 211 ? -17.036 -4.931 21.146 1.00 96.88 211 ASN A O 1
ATOM 1730 N N . GLU A 1 212 ? -15.837 -3.175 20.457 1.00 97.31 212 GLU A N 1
ATOM 1731 C CA . GLU A 1 212 ? -15.611 -2.620 21.793 1.00 97.31 212 GLU A CA 1
ATOM 1732 C C . GLU A 1 212 ? -16.857 -1.966 22.401 1.00 97.31 212 GLU A C 1
ATOM 1734 O O . GLU A 1 212 ? -17.109 -2.135 23.596 1.00 97.31 212 GLU A O 1
ATOM 1739 N N . TYR A 1 213 ? -17.682 -1.290 21.597 1.00 96.81 213 TYR A N 1
ATOM 1740 C CA . TYR A 1 213 ? -18.978 -0.770 22.040 1.00 96.81 213 TYR A CA 1
ATOM 1741 C C . TYR A 1 213 ? -19.984 -1.889 22.332 1.00 96.81 213 TYR A C 1
ATOM 1743 O O . TYR A 1 213 ? -20.671 -1.838 23.358 1.00 96.81 213 TYR A O 1
ATOM 1751 N N . ALA A 1 214 ? -20.016 -2.936 21.500 1.00 95.88 214 ALA A N 1
ATOM 1752 C CA . ALA A 1 214 ? -20.815 -4.130 21.765 1.00 95.88 214 ALA A CA 1
ATOM 1753 C C . ALA A 1 214 ? -20.381 -4.804 23.076 1.00 95.88 214 ALA A C 1
ATOM 1755 O O . ALA A 1 214 ? -21.207 -5.081 23.946 1.00 95.88 214 ALA A O 1
ATOM 1756 N N . ARG A 1 215 ? -19.067 -4.995 23.259 1.00 96.19 215 ARG A N 1
ATOM 1757 C CA . ARG A 1 215 ? -18.491 -5.580 24.475 1.00 96.19 215 ARG A CA 1
ATOM 1758 C C . ARG A 1 215 ? -18.800 -4.751 25.719 1.00 96.19 215 ARG A C 1
ATOM 1760 O O . ARG A 1 215 ? -19.199 -5.315 26.728 1.00 96.19 215 ARG A O 1
ATOM 1767 N N . LEU A 1 216 ? -18.659 -3.425 25.655 1.00 95.56 216 LEU A N 1
ATOM 1768 C CA . LEU A 1 216 ? -19.031 -2.542 26.762 1.00 95.56 216 LEU A CA 1
ATOM 1769 C C . LEU A 1 216 ? -20.516 -2.667 27.107 1.00 95.56 216 LEU A C 1
ATOM 1771 O O . LEU A 1 216 ? -20.849 -2.791 28.279 1.00 95.56 216 LEU A O 1
ATOM 1775 N N . THR A 1 217 ? -21.391 -2.657 26.104 1.00 94.06 217 THR A N 1
ATOM 1776 C CA . THR A 1 217 ? -22.837 -2.788 26.314 1.00 94.06 217 THR A CA 1
ATOM 1777 C C . THR A 1 217 ? -23.173 -4.110 27.005 1.00 94.06 217 THR A C 1
ATOM 1779 O O . THR A 1 217 ? -23.905 -4.109 27.992 1.00 94.06 217 THR A O 1
ATOM 1782 N N . ASN A 1 218 ? -22.592 -5.220 26.544 1.00 93.56 218 ASN A N 1
ATOM 1783 C CA . ASN A 1 218 ? -22.800 -6.541 27.139 1.00 93.56 218 ASN A CA 1
ATOM 1784 C C . ASN A 1 218 ? -22.257 -6.625 28.569 1.00 93.56 218 ASN A C 1
ATOM 1786 O O . ASN A 1 218 ? -22.953 -7.115 29.453 1.00 93.56 218 ASN A O 1
ATOM 1790 N N . ASP A 1 219 ? -21.055 -6.097 28.811 1.00 93.81 219 ASP A N 1
ATOM 1791 C CA . ASP A 1 219 ? -20.455 -6.090 30.146 1.00 93.81 219 ASP A CA 1
ATOM 1792 C C . ASP A 1 219 ? -21.288 -5.258 31.136 1.00 93.81 219 ASP A C 1
ATOM 1794 O O . ASP A 1 219 ? -21.373 -5.620 32.305 1.00 93.81 219 ASP A O 1
ATOM 1798 N N . LEU A 1 220 ? -21.918 -4.165 30.683 1.00 92.06 220 LEU A N 1
ATOM 1799 C CA . LEU A 1 220 ? -22.807 -3.342 31.509 1.00 92.06 220 LEU A CA 1
ATOM 1800 C C . LEU A 1 220 ? -24.140 -4.043 31.795 1.00 92.06 220 LEU A C 1
ATOM 1802 O O . LEU A 1 220 ? -24.586 -4.031 32.936 1.00 92.06 220 LEU A O 1
ATOM 1806 N N . ILE A 1 221 ? -24.752 -4.686 30.795 1.00 90.38 221 ILE A N 1
ATOM 1807 C CA . ILE A 1 221 ? -25.985 -5.477 30.976 1.00 90.38 221 ILE A CA 1
ATOM 1808 C C . ILE A 1 221 ? -25.754 -6.650 31.938 1.00 90.38 221 ILE A C 1
ATOM 1810 O O . ILE A 1 221 ? -26.644 -6.994 32.707 1.00 90.38 221 ILE A O 1
ATOM 1814 N N . ALA A 1 222 ? -24.561 -7.247 31.917 1.00 90.31 222 ALA A N 1
ATOM 1815 C CA . ALA A 1 222 ? -24.200 -8.370 32.777 1.00 90.31 222 ALA A CA 1
ATOM 1816 C C . ALA A 1 222 ? -23.883 -7.973 34.234 1.00 90.31 222 ALA A C 1
ATOM 1818 O O . ALA A 1 222 ? -23.593 -8.851 35.051 1.00 90.31 222 ALA A O 1
ATOM 1819 N N .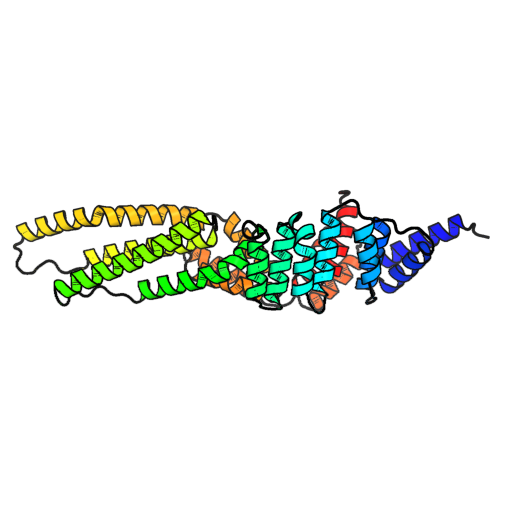 LEU A 1 223 ? -23.902 -6.680 34.583 1.00 88.88 223 LEU A N 1
ATOM 1820 C CA . LEU A 1 223 ? -23.678 -6.251 35.963 1.00 88.88 223 LEU A CA 1
ATOM 1821 C C . LEU A 1 223 ? -24.833 -6.709 36.867 1.00 88.88 223 LEU A C 1
ATOM 1823 O O . LEU A 1 223 ? -25.999 -6.598 36.489 1.00 88.88 223 LEU A O 1
ATOM 1827 N N . PRO A 1 224 ? -24.539 -7.204 38.083 1.00 84.38 224 PRO A N 1
ATOM 1828 C CA . PRO A 1 224 ? -25.580 -7.645 38.997 1.00 84.38 224 PRO A CA 1
ATOM 1829 C C . PRO A 1 224 ? -26.431 -6.461 39.468 1.00 84.38 224 PRO A C 1
ATOM 1831 O O . PRO A 1 224 ? -25.907 -5.424 39.881 1.00 84.38 224 PRO A O 1
ATOM 1834 N N . VAL A 1 225 ? -27.750 -6.653 39.473 1.00 84.38 225 VAL A N 1
ATOM 1835 C CA . VAL A 1 225 ? -28.706 -5.689 40.032 1.00 84.38 225 VAL A CA 1
ATOM 1836 C C . VAL A 1 225 ? -28.441 -5.515 41.539 1.00 84.38 225 VAL A C 1
ATOM 1838 O O . VAL A 1 225 ? -28.179 -6.509 42.229 1.00 84.38 225 VAL A O 1
ATOM 1841 N N . PRO A 1 226 ? -28.518 -4.288 42.091 1.00 83.56 226 PRO A N 1
ATOM 1842 C CA . PRO A 1 226 ? -28.317 -4.061 43.519 1.00 83.56 226 PRO A CA 1
ATOM 1843 C C . PRO A 1 226 ? -29.246 -4.927 44.385 1.00 83.56 226 PRO A C 1
ATOM 1845 O O . PRO A 1 226 ? -30.466 -4.931 44.213 1.00 83.56 226 PRO A O 1
ATOM 1848 N N . LYS A 1 227 ? -28.664 -5.655 45.349 1.00 83.44 227 LYS A N 1
ATOM 1849 C CA . LYS A 1 227 ? -29.378 -6.660 46.163 1.00 83.44 227 LYS A CA 1
ATOM 1850 C C . LYS A 1 227 ? -30.509 -6.076 47.019 1.00 83.44 227 LYS A C 1
ATOM 1852 O O . LYS A 1 227 ? -31.473 -6.784 47.294 1.00 83.44 227 LYS A O 1
ATOM 1857 N N . ASN A 1 228 ? -30.419 -4.794 47.374 1.00 87.38 228 ASN A N 1
ATOM 1858 C CA . ASN A 1 228 ? -31.336 -4.116 48.297 1.00 87.38 228 ASN A CA 1
ATOM 1859 C C . ASN A 1 228 ? -32.640 -3.629 47.635 1.00 87.38 228 ASN A C 1
ATOM 1861 O O . ASN A 1 228 ? -33.431 -2.951 48.281 1.00 87.38 228 ASN A O 1
ATOM 1865 N N . LEU A 1 229 ? -32.861 -3.939 46.353 1.00 89.00 229 LEU A N 1
ATOM 1866 C CA . LEU A 1 229 ? -34.065 -3.538 45.626 1.00 89.00 229 LEU A CA 1
ATOM 1867 C C . LEU A 1 229 ? -35.140 -4.628 45.696 1.00 89.00 229 LEU A C 1
ATOM 1869 O O . LEU A 1 229 ? -34.865 -5.802 45.418 1.00 89.00 229 LEU A O 1
ATOM 1873 N N . ASN A 1 230 ? -36.377 -4.227 45.996 1.00 92.06 230 ASN A N 1
ATOM 1874 C CA . ASN A 1 230 ? -37.554 -5.092 45.892 1.00 92.06 230 ASN A CA 1
ATOM 1875 C C . ASN A 1 230 ? -37.937 -5.357 44.418 1.00 92.06 230 ASN A C 1
ATOM 1877 O O . ASN A 1 230 ? -37.396 -4.742 43.499 1.00 92.06 230 ASN A O 1
ATOM 1881 N N . ALA A 1 231 ? -38.881 -6.268 44.159 1.00 89.69 231 ALA A N 1
ATOM 1882 C CA . ALA A 1 231 ? -39.231 -6.678 42.793 1.00 89.69 231 ALA A CA 1
ATOM 1883 C C . ALA A 1 231 ? -39.695 -5.517 41.884 1.00 89.69 231 ALA A C 1
ATOM 1885 O O . ALA A 1 231 ? -39.352 -5.488 40.700 1.00 89.69 231 ALA A O 1
ATOM 1886 N N . ALA A 1 232 ? -40.439 -4.545 42.422 1.00 90.38 232 ALA A N 1
ATOM 1887 C CA . ALA A 1 232 ? -40.888 -3.373 41.669 1.00 90.38 232 ALA A CA 1
ATOM 1888 C C . ALA A 1 232 ? -39.722 -2.419 41.359 1.00 90.38 2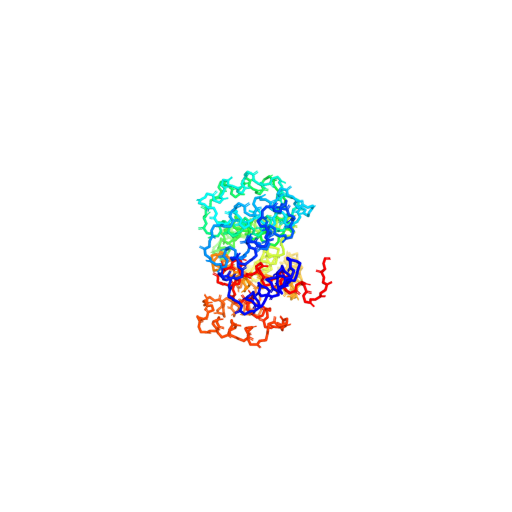32 ALA A C 1
ATOM 1890 O O . ALA A 1 232 ? -39.553 -1.988 40.217 1.00 90.38 232 ALA A O 1
ATOM 1891 N N . GLN A 1 233 ? -38.866 -2.164 42.350 1.00 90.31 233 GLN A N 1
ATOM 1892 C CA . GLN A 1 233 ? -37.665 -1.342 42.211 1.00 90.31 233 GLN A CA 1
ATOM 1893 C C . GLN A 1 233 ? -36.656 -1.956 41.237 1.00 90.31 233 GLN A C 1
ATOM 1895 O O . GLN A 1 233 ? -36.043 -1.223 40.468 1.00 90.31 233 GLN A O 1
ATOM 1900 N N . ARG A 1 234 ? -36.517 -3.290 41.206 1.00 87.44 234 ARG A N 1
ATOM 1901 C CA . ARG A 1 234 ? -35.686 -3.993 40.213 1.00 87.44 234 ARG A CA 1
ATOM 1902 C C . ARG A 1 234 ? -36.194 -3.753 38.795 1.00 87.44 234 ARG A C 1
ATOM 1904 O O . ARG A 1 234 ? -35.421 -3.323 37.952 1.00 87.44 234 ARG A O 1
ATOM 1911 N N . LYS A 1 235 ? -37.503 -3.903 38.549 1.00 87.81 235 LYS A N 1
ATOM 1912 C CA . LYS A 1 235 ? -38.097 -3.597 37.232 1.00 87.81 235 LYS A CA 1
ATOM 1913 C C . LYS A 1 235 ? -37.871 -2.138 36.820 1.00 87.81 235 LYS A C 1
ATOM 1915 O O . LYS A 1 235 ? -37.615 -1.865 35.649 1.00 87.81 235 LYS A O 1
ATOM 1920 N N . GLN A 1 236 ? -37.976 -1.194 37.757 1.00 88.06 236 GLN A N 1
ATOM 1921 C CA . GLN A 1 236 ? -37.720 0.222 37.480 1.00 88.06 236 GLN A CA 1
ATOM 1922 C C . GLN A 1 236 ? -36.232 0.502 37.217 1.00 88.06 236 GLN A C 1
ATOM 1924 O O . GLN A 1 236 ? -35.913 1.274 36.311 1.00 88.06 236 GLN A O 1
ATOM 1929 N N . TYR A 1 237 ? -35.335 -0.141 37.966 1.00 88.00 237 TYR A N 1
ATOM 1930 C CA . TYR A 1 237 ? -33.890 -0.087 37.754 1.00 88.00 237 TYR A CA 1
ATOM 1931 C C . TYR A 1 237 ? -33.512 -0.641 36.380 1.00 88.00 237 TYR A C 1
ATOM 1933 O O . TYR A 1 237 ? -32.840 0.042 35.620 1.00 88.00 237 TYR A O 1
ATOM 1941 N N . ASP A 1 238 ? -34.018 -1.816 36.007 1.00 85.69 238 ASP A N 1
ATOM 1942 C CA . ASP A 1 238 ? -33.723 -2.432 34.711 1.00 85.69 238 ASP A CA 1
ATOM 1943 C C . ASP A 1 238 ? -34.191 -1.546 33.551 1.00 85.69 238 ASP A C 1
ATOM 1945 O O . ASP A 1 238 ? -33.475 -1.379 32.560 1.00 85.69 238 ASP A O 1
ATOM 1949 N N . ARG A 1 239 ? -35.371 -0.920 33.680 1.00 87.75 239 ARG A N 1
ATOM 1950 C CA . ARG A 1 239 ? -35.890 0.036 32.690 1.00 87.75 239 ARG A CA 1
ATOM 1951 C C . ARG A 1 239 ? -35.005 1.276 32.575 1.00 87.75 239 ARG A C 1
ATOM 1953 O O . ARG A 1 239 ? -34.634 1.644 31.461 1.00 87.75 239 ARG A O 1
ATOM 1960 N N . SER A 1 240 ? -34.661 1.915 33.695 1.00 87.25 240 SER A N 1
ATOM 1961 C CA . SER A 1 240 ? -33.851 3.141 33.686 1.00 87.25 240 SER A CA 1
ATOM 1962 C C . SER A 1 240 ? -32.419 2.871 33.224 1.00 87.25 240 SER A C 1
ATOM 1964 O O . SER A 1 240 ? -31.887 3.614 32.402 1.00 87.25 240 SER A O 1
ATOM 1966 N N . PHE A 1 241 ? -31.828 1.760 33.657 1.00 87.94 241 PHE A N 1
ATOM 1967 C CA . PHE A 1 241 ? -30.511 1.316 33.229 1.00 87.94 241 PHE A CA 1
ATOM 1968 C C . PHE A 1 241 ? -30.492 0.984 31.734 1.00 87.94 241 PHE A C 1
ATOM 1970 O O . PHE A 1 241 ? -29.641 1.479 30.999 1.00 87.94 241 PHE A O 1
ATOM 1977 N N . THR A 1 242 ? -31.484 0.241 31.233 1.00 86.81 242 THR A N 1
ATOM 1978 C CA . THR A 1 242 ? -31.599 -0.047 29.793 1.00 86.81 242 THR A CA 1
ATOM 1979 C C . THR A 1 242 ? -31.741 1.232 28.967 1.00 86.81 242 THR A C 1
ATOM 1981 O O . THR A 1 242 ? -31.118 1.340 27.909 1.00 86.81 242 THR A O 1
ATOM 1984 N N . ALA A 1 243 ? -32.508 2.214 29.452 1.00 88.69 243 ALA A N 1
ATOM 1985 C CA . ALA A 1 243 ? -32.630 3.519 28.808 1.00 88.69 243 ALA A CA 1
ATOM 1986 C C . ALA A 1 243 ? -31.288 4.278 28.784 1.00 88.69 243 ALA A C 1
ATOM 1988 O O . ALA A 1 243 ? -3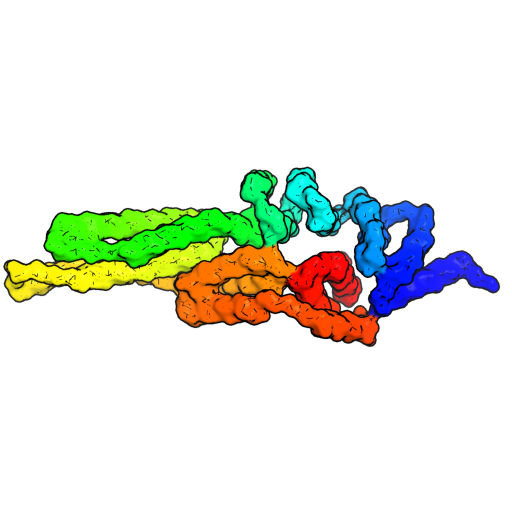0.917 4.827 27.748 1.00 88.69 243 ALA A O 1
ATOM 1989 N N . GLN A 1 244 ? -30.508 4.237 29.871 1.00 88.69 244 GLN A N 1
ATOM 1990 C CA . GLN A 1 244 ? -29.165 4.834 29.929 1.00 88.69 244 GLN A CA 1
ATOM 1991 C C . GLN A 1 244 ? -28.166 4.163 28.973 1.00 88.69 244 GLN A C 1
ATOM 1993 O O . GLN A 1 244 ? -27.242 4.817 28.491 1.00 88.69 244 GLN A O 1
ATOM 1998 N N . LEU A 1 245 ? -28.351 2.877 28.660 1.00 91.06 245 LEU A N 1
ATOM 1999 C CA . LEU A 1 245 ? -27.519 2.151 27.695 1.00 91.06 245 LEU A CA 1
ATOM 2000 C C . LEU A 1 245 ? -27.931 2.374 26.231 1.00 91.06 245 LEU A C 1
ATOM 2002 O O . LEU A 1 245 ? -27.172 2.014 25.326 1.00 91.06 245 LEU A O 1
ATOM 2006 N N . ALA A 1 246 ? -29.100 2.965 25.964 1.00 91.56 246 ALA A N 1
ATOM 2007 C CA . ALA A 1 246 ? -29.598 3.175 24.603 1.00 91.56 246 ALA A CA 1
ATOM 2008 C C . ALA A 1 246 ? -28.615 3.939 23.684 1.00 91.56 246 ALA A C 1
ATOM 2010 O O . ALA A 1 246 ? -28.427 3.501 22.544 1.00 91.56 246 ALA A O 1
ATOM 2011 N N . PRO A 1 247 ? -27.902 4.994 24.139 1.00 93.69 247 PRO A N 1
ATOM 2012 C CA . PRO A 1 247 ? -26.896 5.669 23.317 1.00 93.69 247 PRO A CA 1
ATOM 2013 C C . PRO A 1 247 ? -25.735 4.754 22.898 1.00 93.69 247 PRO A C 1
ATOM 2015 O O . PRO A 1 247 ? -25.257 4.843 21.767 1.00 93.69 247 PRO A O 1
ATOM 2018 N N . LEU A 1 248 ? -25.298 3.839 23.773 1.00 92.94 248 LEU A N 1
ATOM 2019 C CA . LEU A 1 248 ? -24.230 2.879 23.465 1.00 92.94 248 LEU A CA 1
ATOM 2020 C C . LEU A 1 248 ? -24.695 1.830 22.451 1.00 92.94 248 LEU A C 1
ATOM 2022 O O . LEU A 1 248 ? -23.957 1.506 21.518 1.00 92.94 248 LEU A O 1
ATOM 2026 N N . LYS A 1 249 ? -25.939 1.352 22.583 1.00 92.94 249 LYS A N 1
ATOM 2027 C CA . LYS A 1 249 ? -26.565 0.461 21.593 1.00 92.94 249 LYS A CA 1
ATOM 2028 C C . LYS A 1 249 ? -26.664 1.138 20.226 1.00 92.94 249 LYS A C 1
ATOM 2030 O O . LYS A 1 249 ? -26.259 0.549 19.231 1.00 92.94 249 LYS A O 1
ATOM 2035 N N . SER A 1 250 ? -27.111 2.395 20.187 1.00 94.44 250 SER A N 1
ATOM 2036 C CA . SER A 1 250 ? -27.185 3.185 18.952 1.00 94.44 250 SER A CA 1
ATOM 2037 C C . SER A 1 250 ? -25.809 3.354 18.293 1.00 94.44 250 SER A C 1
ATOM 2039 O O . SER A 1 250 ? -25.652 3.050 17.109 1.00 94.44 250 SER A O 1
ATOM 2041 N N . LYS A 1 251 ? -24.777 3.725 19.070 1.00 94.06 251 LYS A N 1
ATOM 2042 C CA . LYS A 1 251 ? -23.389 3.785 18.577 1.00 94.06 251 LYS A CA 1
ATOM 2043 C C . LYS A 1 251 ? -22.911 2.441 18.027 1.00 94.06 251 LYS A C 1
ATOM 2045 O O . LYS A 1 251 ? -22.322 2.405 16.951 1.00 94.06 251 LYS A O 1
ATOM 2050 N N . THR A 1 252 ? -23.185 1.343 18.733 1.00 94.94 252 THR A N 1
ATOM 2051 C CA . THR A 1 252 ? -22.822 -0.011 18.286 1.00 94.94 252 THR A CA 1
ATOM 2052 C C . THR A 1 252 ? -23.431 -0.313 16.917 1.00 94.94 252 THR A C 1
ATOM 2054 O O . THR A 1 252 ? -22.708 -0.711 16.007 1.00 94.94 252 THR A O 1
ATOM 2057 N N . SER A 1 253 ? -24.731 -0.057 16.739 1.00 95.69 253 SER A N 1
ATOM 2058 C CA . SER A 1 253 ? -25.427 -0.262 15.462 1.00 95.69 253 SER A CA 1
ATOM 2059 C C . SER A 1 253 ? -24.885 0.631 14.343 1.00 95.69 253 SER A C 1
ATOM 2061 O O . SER A 1 253 ? -24.730 0.173 13.211 1.00 95.69 253 SER A O 1
ATOM 2063 N N . ALA A 1 254 ? -24.550 1.889 14.646 1.00 96.56 254 ALA A N 1
ATOM 2064 C CA . ALA A 1 254 ? -23.961 2.808 13.675 1.00 96.56 254 ALA A CA 1
ATOM 2065 C C . ALA A 1 254 ? -22.577 2.331 13.200 1.00 96.56 254 ALA A C 1
ATOM 2067 O O . ALA A 1 254 ? -22.324 2.276 11.994 1.00 96.56 254 ALA A O 1
ATOM 2068 N N . PHE A 1 255 ? -21.702 1.925 14.128 1.00 97.12 255 PHE A N 1
ATOM 2069 C CA . PHE A 1 255 ? -20.402 1.350 13.779 1.00 97.12 255 PHE A CA 1
ATOM 2070 C C . PHE A 1 255 ? -20.539 0.012 13.054 1.00 97.12 255 PHE A C 1
ATOM 2072 O O . PHE A 1 255 ? -19.774 -0.231 12.129 1.00 97.12 255 PHE A O 1
ATOM 2079 N N . ALA A 1 256 ? -21.521 -0.823 13.409 1.00 96.81 256 ALA A N 1
ATOM 2080 C CA . ALA A 1 256 ? -21.790 -2.076 12.708 1.00 96.81 256 ALA A CA 1
ATOM 2081 C C . ALA A 1 256 ? -22.144 -1.840 11.240 1.00 96.81 256 ALA A C 1
ATOM 2083 O O . ALA A 1 256 ? -21.448 -2.338 10.359 1.00 96.81 256 ALA A O 1
ATOM 2084 N N . LYS A 1 257 ? -23.128 -0.973 10.975 1.00 97.44 257 LYS A N 1
ATOM 2085 C CA . LYS A 1 257 ? -23.514 -0.601 9.609 1.00 97.44 257 LYS A CA 1
ATOM 2086 C C . LYS A 1 257 ? -22.326 -0.058 8.812 1.00 97.44 257 LYS A C 1
ATOM 2088 O O . LYS A 1 257 ? -22.142 -0.416 7.651 1.00 97.44 257 LYS A O 1
ATOM 2093 N N . LYS A 1 258 ? -21.509 0.804 9.428 1.00 97.38 258 LYS A N 1
ATOM 2094 C CA . LYS A 1 258 ? -20.352 1.401 8.752 1.00 97.38 258 LYS A CA 1
ATOM 2095 C C . LYS A 1 258 ? -19.230 0.389 8.509 1.00 97.38 258 LYS A C 1
ATOM 2097 O O . LYS A 1 258 ? -18.616 0.416 7.447 1.00 97.38 258 LYS A O 1
ATOM 2102 N N . ALA A 1 259 ? -18.971 -0.509 9.457 1.00 96.94 259 ALA A N 1
ATOM 2103 C CA . ALA A 1 259 ? -18.013 -1.594 9.288 1.00 96.94 259 ALA A CA 1
ATOM 2104 C C . ALA A 1 259 ? -18.414 -2.502 8.119 1.00 96.94 259 ALA A C 1
ATOM 2106 O O . ALA A 1 259 ? -17.582 -2.798 7.262 1.00 96.94 259 ALA A O 1
ATOM 2107 N N . ASP A 1 260 ? -19.693 -2.875 8.049 1.00 96.56 260 ASP A N 1
ATOM 2108 C CA . ASP A 1 260 ? -20.221 -3.713 6.974 1.00 96.56 260 ASP A CA 1
ATOM 2109 C C . ASP A 1 260 ? -20.088 -3.022 5.612 1.00 96.56 260 ASP A C 1
ATOM 2111 O O . ASP A 1 260 ? -19.666 -3.655 4.646 1.00 96.56 260 ASP A O 1
ATOM 2115 N N . GLU A 1 261 ? -20.350 -1.713 5.531 1.00 96.38 261 GLU A N 1
ATOM 2116 C CA . GLU A 1 261 ? -20.121 -0.914 4.319 1.00 96.38 261 GLU A CA 1
ATOM 2117 C C . GLU A 1 261 ? -18.652 -0.975 3.865 1.00 96.38 261 GLU A C 1
ATOM 2119 O O . GLU A 1 261 ? -18.368 -1.218 2.689 1.00 96.38 261 GLU A O 1
ATOM 2124 N N . PHE A 1 262 ? -17.703 -0.803 4.793 1.00 96.44 262 PHE A N 1
ATOM 2125 C CA . PHE A 1 262 ? -16.277 -0.854 4.472 1.00 96.44 262 PHE A CA 1
ATOM 2126 C C . PHE A 1 262 ? -15.840 -2.241 4.003 1.00 96.44 262 PHE A C 1
ATOM 2128 O O . PHE A 1 262 ? -15.226 -2.354 2.939 1.00 96.44 262 PHE A O 1
ATOM 2135 N N . TRP A 1 263 ? -16.164 -3.291 4.760 1.00 96.50 263 TRP A N 1
ATOM 2136 C CA . TRP A 1 263 ? -15.728 -4.659 4.464 1.00 96.50 263 TRP A CA 1
ATOM 2137 C C . TRP A 1 263 ? -16.468 -5.297 3.284 1.00 96.50 263 TRP A C 1
ATOM 2139 O O . TRP A 1 263 ? -15.942 -6.222 2.667 1.00 96.50 263 TRP A O 1
ATOM 2149 N N . SER A 1 264 ? -17.632 -4.767 2.901 1.00 96.06 264 SER A N 1
ATOM 2150 C CA . SER A 1 264 ? -18.336 -5.166 1.674 1.00 96.06 264 SER A CA 1
ATOM 2151 C C . SER A 1 264 ? -17.706 -4.588 0.403 1.00 96.06 264 SER A C 1
ATOM 2153 O O . SER A 1 264 ? -18.024 -5.034 -0.703 1.00 96.06 264 SER A O 1
ATOM 2155 N N . ASN A 1 265 ? -16.779 -3.627 0.516 1.00 95.62 265 ASN A N 1
ATOM 2156 C CA . ASN A 1 265 ? -16.087 -3.051 -0.633 1.00 95.62 265 ASN A CA 1
ATOM 2157 C C . ASN A 1 265 ? -15.020 -4.008 -1.196 1.00 95.62 265 ASN A C 1
ATOM 2159 O O . ASN A 1 265 ? -13.814 -3.862 -0.970 1.00 95.62 265 ASN A O 1
ATOM 2163 N N . LYS A 1 266 ? -15.476 -4.967 -2.008 1.00 93.94 266 LYS A N 1
ATOM 2164 C CA . LYS A 1 266 ? -14.623 -5.955 -2.690 1.00 93.94 266 LYS A CA 1
ATOM 2165 C C . LYS A 1 266 ? -13.524 -5.306 -3.535 1.00 93.94 266 LYS A C 1
ATOM 2167 O O . LYS A 1 266 ? -12.437 -5.863 -3.649 1.00 93.94 266 LYS A O 1
ATOM 2172 N N . SER A 1 267 ? -13.783 -4.130 -4.113 1.00 94.12 267 SER A N 1
ATOM 2173 C CA . SER A 1 267 ? -12.802 -3.430 -4.949 1.00 94.12 267 SER A CA 1
ATOM 2174 C C . SER A 1 267 ? -11.606 -2.920 -4.139 1.00 94.12 267 SER A C 1
ATOM 2176 O O . SER A 1 267 ? -10.471 -3.042 -4.591 1.00 94.12 267 SER A O 1
ATOM 2178 N N . ALA A 1 268 ? -11.841 -2.400 -2.930 1.00 92.75 268 ALA A N 1
ATOM 2179 C CA . ALA A 1 268 ? -10.784 -1.912 -2.051 1.00 92.75 268 ALA A CA 1
ATOM 2180 C C . ALA A 1 268 ? -9.911 -3.063 -1.535 1.00 92.75 268 ALA A C 1
ATOM 2182 O O . ALA A 1 268 ? -8.684 -2.969 -1.576 1.00 92.75 268 ALA A O 1
ATOM 2183 N N . ILE A 1 269 ? -10.543 -4.176 -1.145 1.00 92.56 269 ILE A N 1
ATOM 2184 C CA . ILE A 1 269 ? -9.843 -5.403 -0.743 1.00 92.56 269 ILE A CA 1
ATOM 2185 C C . ILE A 1 269 ? -8.991 -5.921 -1.905 1.00 92.56 269 ILE A C 1
ATOM 2187 O O . ILE A 1 269 ? -7.792 -6.118 -1.728 1.00 92.56 269 ILE A O 1
ATOM 2191 N N . LYS A 1 270 ? -9.580 -6.053 -3.104 1.00 91.94 270 LYS A N 1
ATOM 2192 C CA . LYS A 1 270 ? -8.876 -6.531 -4.301 1.00 91.94 270 LYS A CA 1
ATOM 2193 C C . LYS A 1 270 ? -7.675 -5.657 -4.656 1.00 91.94 270 LYS A C 1
ATOM 2195 O O . LYS A 1 270 ? -6.628 -6.199 -4.967 1.00 91.94 270 LYS A O 1
ATOM 2200 N N . LYS A 1 271 ? -7.803 -4.326 -4.596 1.00 91.50 271 LYS A N 1
ATOM 2201 C CA . LYS A 1 271 ? -6.678 -3.406 -4.847 1.00 91.50 271 LYS A CA 1
ATOM 2202 C C . LYS A 1 271 ? -5.527 -3.646 -3.871 1.00 91.50 271 LYS A C 1
ATOM 2204 O O . LYS A 1 271 ? -4.366 -3.646 -4.265 1.00 91.50 271 LYS A O 1
ATOM 2209 N N . MET A 1 272 ? -5.840 -3.844 -2.592 1.00 91.12 272 MET A N 1
ATOM 2210 C CA . MET A 1 272 ? -4.834 -4.079 -1.558 1.00 91.12 272 MET A CA 1
ATOM 2211 C C . MET A 1 272 ? -4.142 -5.439 -1.731 1.00 91.12 272 MET A C 1
ATOM 2213 O O . MET A 1 272 ? -2.918 -5.513 -1.616 1.00 91.12 272 MET A O 1
ATOM 2217 N N . THR A 1 273 ? -4.899 -6.500 -2.028 1.00 91.38 273 THR A N 1
ATOM 2218 C CA . THR A 1 273 ? -4.327 -7.833 -2.266 1.00 91.38 273 THR A CA 1
ATOM 2219 C C . THR A 1 273 ? -3.558 -7.893 -3.582 1.00 91.38 273 THR A C 1
ATOM 2221 O O . THR A 1 273 ? -2.479 -8.474 -3.601 1.00 91.38 273 THR A O 1
ATOM 2224 N N . SER A 1 274 ? -4.021 -7.225 -4.645 1.00 90.00 274 SER A N 1
ATOM 2225 C CA . SER A 1 274 ? -3.305 -7.183 -5.927 1.00 90.00 274 SER A CA 1
ATOM 2226 C C . SER A 1 274 ? -1.965 -6.466 -5.806 1.00 90.00 274 SER A C 1
ATOM 2228 O O . SER A 1 274 ? -0.964 -6.984 -6.287 1.00 90.00 274 SER A O 1
ATOM 2230 N N . LEU A 1 275 ? -1.904 -5.337 -5.083 1.00 90.50 275 LEU A N 1
ATOM 2231 C CA . LEU A 1 275 ? -0.630 -4.659 -4.825 1.00 90.50 275 LEU A CA 1
ATOM 2232 C C . LEU A 1 275 ? 0.361 -5.593 -4.124 1.00 90.50 275 LEU A C 1
ATOM 2234 O O . LEU A 1 275 ? 1.539 -5.595 -4.460 1.00 90.50 275 LEU A O 1
ATOM 2238 N N . TYR A 1 276 ? -0.098 -6.407 -3.174 1.00 92.19 276 TYR A N 1
ATOM 2239 C CA . TYR A 1 276 ? 0.745 -7.419 -2.545 1.00 92.19 276 TYR A CA 1
ATOM 2240 C C . TYR A 1 276 ? 1.172 -8.515 -3.540 1.00 92.19 276 TYR A C 1
ATOM 2242 O O . TYR A 1 276 ? 2.360 -8.792 -3.657 1.00 92.19 276 TYR A O 1
ATOM 2250 N N . GLU A 1 277 ? 0.243 -9.106 -4.288 1.00 88.25 277 GLU A N 1
ATOM 2251 C CA . GLU A 1 277 ? 0.499 -10.225 -5.214 1.00 88.25 277 GLU A CA 1
ATOM 2252 C C . GLU A 1 277 ? 1.410 -9.862 -6.403 1.00 88.25 277 GLU A C 1
ATOM 2254 O O . GLU A 1 277 ? 2.166 -10.706 -6.897 1.00 88.25 277 GLU A O 1
ATOM 2259 N N . GLU A 1 278 ? 1.345 -8.614 -6.863 1.00 86.56 278 GLU A N 1
ATOM 2260 C CA . GLU A 1 278 ? 2.106 -8.089 -8.005 1.00 86.56 278 GLU A CA 1
ATOM 2261 C C . GLU A 1 278 ? 3.457 -7.488 -7.586 1.00 86.56 278 GLU A C 1
ATOM 2263 O O . GLU A 1 278 ? 4.304 -7.202 -8.426 1.00 86.56 278 GLU A O 1
ATOM 2268 N N . SER A 1 279 ? 3.696 -7.325 -6.285 1.00 89.19 279 SER A N 1
ATOM 2269 C CA . SER A 1 279 ? 4.909 -6.695 -5.769 1.00 89.19 279 SER A CA 1
ATOM 2270 C C . SER A 1 279 ? 6.132 -7.618 -5.745 1.00 89.19 279 SER A C 1
ATOM 2272 O O . SER A 1 279 ? 6.059 -8.833 -5.518 1.00 89.19 279 SER A O 1
ATOM 2274 N N . SER A 1 280 ? 7.314 -7.004 -5.837 1.00 87.19 280 SER A N 1
ATOM 2275 C CA . SER A 1 280 ? 8.588 -7.676 -5.557 1.00 87.19 280 SER A CA 1
ATOM 2276 C C . SER A 1 280 ? 8.642 -8.210 -4.118 1.00 87.19 280 SER A C 1
ATOM 2278 O O . SER A 1 280 ? 7.939 -7.741 -3.222 1.00 87.19 280 SER A O 1
ATOM 2280 N N . ILE A 1 281 ? 9.499 -9.198 -3.852 1.00 87.69 281 ILE A N 1
ATOM 2281 C CA . ILE A 1 281 ? 9.577 -9.870 -2.538 1.00 87.69 281 ILE A CA 1
ATOM 2282 C C . ILE A 1 281 ? 9.830 -8.903 -1.369 1.00 87.69 281 ILE A C 1
ATOM 2284 O O . ILE A 1 281 ? 9.150 -9.037 -0.346 1.00 87.69 281 ILE A O 1
ATOM 2288 N N . PRO A 1 282 ? 10.768 -7.934 -1.454 1.00 90.81 282 PRO A N 1
ATOM 2289 C CA . PRO A 1 282 ? 10.971 -6.985 -0.363 1.00 90.81 282 PRO A CA 1
ATOM 2290 C C . PRO A 1 282 ? 9.695 -6.197 -0.048 1.00 90.81 282 PRO A C 1
ATOM 2292 O O . PRO A 1 282 ? 9.347 -6.030 1.123 1.00 90.81 282 PRO A O 1
ATOM 2295 N N . VAL A 1 283 ? 8.977 -5.759 -1.087 1.00 93.19 283 VAL A N 1
ATOM 2296 C CA . VAL A 1 283 ? 7.722 -5.011 -0.952 1.00 93.19 283 VAL A CA 1
ATOM 2297 C C . VAL A 1 283 ? 6.611 -5.908 -0.407 1.00 93.19 283 VAL A C 1
ATOM 2299 O O . VAL A 1 283 ? 5.932 -5.522 0.542 1.00 93.19 283 VAL A O 1
ATOM 2302 N N . ARG A 1 284 ? 6.493 -7.153 -0.885 1.00 91.56 284 ARG A N 1
ATOM 2303 C CA . ARG A 1 284 ? 5.587 -8.167 -0.322 1.00 91.56 284 ARG A CA 1
ATOM 2304 C C . ARG A 1 284 ? 5.791 -8.342 1.177 1.00 91.56 284 ARG A C 1
ATOM 2306 O O . ARG A 1 284 ? 4.831 -8.273 1.936 1.00 91.56 284 ARG A O 1
ATOM 2313 N N . ARG A 1 285 ? 7.033 -8.519 1.639 1.00 91.12 285 ARG A N 1
ATOM 2314 C CA . ARG A 1 285 ? 7.332 -8.666 3.078 1.00 91.12 285 ARG A CA 1
ATOM 2315 C C . ARG A 1 285 ? 6.877 -7.458 3.891 1.00 91.12 285 ARG A C 1
ATOM 2317 O O . ARG A 1 285 ? 6.396 -7.627 5.009 1.00 91.12 285 ARG A O 1
ATOM 2324 N N . PHE A 1 286 ? 7.021 -6.258 3.335 1.00 93.94 286 PHE A N 1
ATOM 2325 C CA . PHE A 1 286 ? 6.536 -5.037 3.965 1.00 93.94 286 PHE A CA 1
ATOM 2326 C C . PHE A 1 286 ? 5.000 -5.009 4.041 1.00 93.94 286 PHE A C 1
ATOM 2328 O O . PHE A 1 286 ? 4.444 -4.885 5.133 1.00 93.94 286 PHE A O 1
ATOM 2335 N N . LEU A 1 287 ? 4.323 -5.215 2.910 1.00 95.12 287 LEU A N 1
ATOM 2336 C CA . LEU A 1 287 ? 2.861 -5.188 2.803 1.00 95.12 287 LEU A CA 1
ATOM 2337 C C . LEU A 1 287 ? 2.175 -6.330 3.570 1.00 95.12 287 LEU A C 1
ATOM 2339 O O . LEU A 1 287 ? 1.058 -6.168 4.059 1.00 95.12 287 LEU A O 1
ATOM 2343 N N . ALA A 1 288 ? 2.852 -7.468 3.757 1.00 94.06 288 ALA A N 1
ATOM 2344 C CA . ALA A 1 288 ? 2.325 -8.606 4.508 1.00 94.06 288 ALA A CA 1
ATOM 2345 C C . ALA A 1 288 ? 1.927 -8.228 5.942 1.00 94.06 288 ALA A C 1
ATOM 2347 O O . ALA A 1 288 ? 0.976 -8.788 6.487 1.00 94.06 288 ALA A O 1
ATOM 2348 N N . ARG A 1 289 ? 2.624 -7.266 6.563 1.00 93.25 289 ARG A N 1
ATOM 2349 C CA . ARG A 1 289 ? 2.257 -6.769 7.894 1.00 93.25 289 ARG A CA 1
ATOM 2350 C C . ARG A 1 289 ? 0.880 -6.102 7.884 1.00 93.25 289 ARG A C 1
ATOM 2352 O O . ARG A 1 289 ? 0.086 -6.366 8.783 1.00 93.25 289 ARG A O 1
ATOM 2359 N N . GLU A 1 290 ? 0.600 -5.275 6.878 1.00 94.81 290 GLU A N 1
ATOM 2360 C CA . GLU A 1 290 ? -0.685 -4.579 6.731 1.00 94.81 290 GLU A CA 1
ATOM 2361 C C . GLU A 1 290 ? -1.823 -5.574 6.517 1.00 94.81 290 GLU A C 1
ATOM 2363 O O . GLU A 1 290 ? -2.843 -5.507 7.200 1.00 94.81 290 GLU A O 1
ATOM 2368 N N . LEU A 1 291 ? -1.618 -6.550 5.629 1.00 95.62 291 LEU A N 1
ATOM 2369 C CA . LEU A 1 291 ? -2.605 -7.591 5.353 1.00 95.62 291 LEU A CA 1
ATOM 2370 C C . LEU A 1 291 ? -2.872 -8.478 6.572 1.00 95.62 291 LEU A C 1
ATOM 2372 O O . LEU A 1 291 ? -4.026 -8.791 6.858 1.00 95.62 291 LEU A O 1
ATOM 2376 N N . ARG A 1 292 ? -1.838 -8.851 7.339 1.00 95.94 292 ARG A N 1
ATOM 2377 C CA . ARG A 1 292 ? -2.018 -9.608 8.589 1.00 95.94 292 ARG A CA 1
ATOM 2378 C C . ARG A 1 292 ? -2.832 -8.811 9.599 1.00 95.94 292 ARG A C 1
ATOM 2380 O O . ARG A 1 292 ? -3.791 -9.349 10.149 1.00 95.94 292 ARG A O 1
ATOM 2387 N N . PHE A 1 293 ? -2.488 -7.537 9.795 1.00 96.62 293 PHE A N 1
ATOM 2388 C CA . PHE A 1 293 ? -3.235 -6.625 10.659 1.00 96.62 293 PHE A CA 1
ATOM 2389 C C . PHE A 1 293 ? -4.710 -6.541 10.242 1.00 96.62 293 PHE A C 1
ATOM 2391 O O . PHE A 1 293 ? -5.590 -6.793 11.063 1.00 96.62 293 PHE A O 1
ATOM 2398 N N . ALA A 1 294 ? -4.973 -6.305 8.953 1.00 96.69 294 ALA A N 1
ATOM 2399 C CA . ALA A 1 294 ? -6.320 -6.284 8.390 1.00 96.69 294 ALA A CA 1
ATOM 2400 C C . ALA A 1 294 ? -7.065 -7.599 8.658 1.00 96.69 294 ALA A C 1
ATOM 2402 O O . ALA A 1 294 ? -8.180 -7.593 9.170 1.00 96.69 294 ALA A O 1
ATOM 2403 N N . SER A 1 295 ? -6.427 -8.736 8.372 1.00 96.81 295 SER A N 1
ATOM 2404 C CA . SER A 1 295 ? -7.043 -10.061 8.479 1.00 96.81 295 SER A CA 1
ATOM 2405 C C . SER A 1 295 ? -7.390 -10.485 9.906 1.00 96.81 295 SER A C 1
ATOM 2407 O O . SER A 1 295 ? -8.251 -11.344 10.098 1.00 96.81 295 SER A O 1
ATOM 2409 N N . ASN A 1 296 ? -6.708 -9.920 10.904 1.00 96.44 296 ASN A N 1
ATOM 2410 C CA . ASN A 1 296 ? -6.953 -10.202 12.317 1.0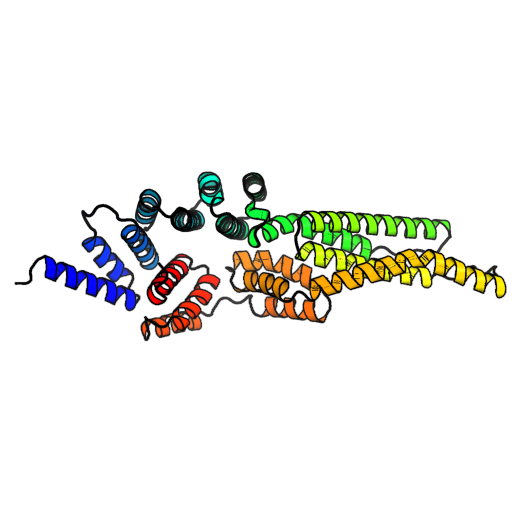0 96.44 296 ASN A CA 1
ATOM 2411 C C . ASN A 1 296 ? -8.129 -9.398 12.879 1.00 96.44 296 ASN A C 1
ATOM 2413 O O . ASN A 1 296 ? -8.656 -9.754 13.929 1.00 96.44 296 ASN A O 1
ATOM 2417 N N . ILE A 1 297 ? -8.504 -8.310 12.206 1.00 97.19 297 ILE A N 1
ATOM 2418 C CA . ILE A 1 297 ? -9.581 -7.411 12.625 1.00 97.19 297 ILE A CA 1
ATOM 2419 C C . ILE A 1 297 ? -10.840 -7.649 11.791 1.00 97.19 297 ILE A C 1
ATOM 2421 O O . ILE A 1 297 ? -11.936 -7.602 12.332 1.00 97.19 297 ILE A O 1
ATOM 2425 N N . ALA A 1 298 ? -10.682 -7.915 10.493 1.00 97.12 298 ALA A N 1
ATOM 2426 C CA . ALA A 1 298 ? -11.780 -8.089 9.554 1.00 97.12 298 ALA A CA 1
ATOM 2427 C C . ALA A 1 298 ? -12.761 -9.208 9.967 1.00 97.12 298 ALA A C 1
ATOM 2429 O O . ALA A 1 298 ? -12.345 -10.196 10.584 1.00 97.12 298 ALA A O 1
ATOM 2430 N N . PRO A 1 299 ? -14.036 -9.126 9.531 1.00 96.12 299 PRO A N 1
ATOM 2431 C CA . PRO A 1 299 ? -15.004 -10.208 9.685 1.00 96.12 299 PRO A CA 1
ATOM 2432 C C . PRO A 1 299 ? -14.464 -11.549 9.174 1.00 96.12 299 PRO A C 1
ATOM 2434 O O . PRO A 1 299 ? -13.732 -11.597 8.186 1.00 96.12 299 PRO A O 1
ATOM 2437 N N . SER A 1 300 ? -14.858 -12.660 9.804 1.00 94.31 300 SER A N 1
ATOM 2438 C CA . SER A 1 300 ? -14.251 -13.986 9.597 1.00 94.31 300 SER A CA 1
ATOM 2439 C C . SER A 1 300 ? -14.164 -14.456 8.138 1.00 94.31 300 SER A C 1
ATOM 2441 O O . SER A 1 300 ? -13.225 -15.166 7.781 1.00 94.31 300 SER A O 1
ATOM 2443 N N . SER A 1 301 ? -15.128 -14.112 7.280 1.00 93.75 301 SER A N 1
ATOM 2444 C CA . SER A 1 301 ? -15.085 -14.435 5.844 1.00 93.75 301 SER A CA 1
ATOM 2445 C C . SER A 1 301 ? -14.000 -13.638 5.111 1.00 93.75 301 SER A C 1
ATOM 2447 O O . SER A 1 301 ? -13.158 -14.220 4.430 1.00 93.75 301 SER A O 1
ATOM 2449 N N . VAL A 1 302 ? -13.971 -12.320 5.312 1.00 95.56 302 VAL A N 1
ATOM 2450 C CA . VAL A 1 302 ? -12.991 -11.409 4.708 1.00 95.56 302 VAL A CA 1
ATOM 2451 C C . VAL A 1 302 ? -11.588 -11.678 5.249 1.00 95.56 302 VAL A C 1
ATOM 2453 O O . VAL A 1 302 ? -10.640 -11.793 4.477 1.00 95.56 302 VAL A O 1
ATOM 2456 N N . GLY A 1 303 ? -11.453 -11.862 6.565 1.00 96.12 303 GLY A N 1
ATOM 2457 C CA . GLY A 1 303 ? -10.182 -12.189 7.206 1.00 96.12 303 GLY A CA 1
ATOM 2458 C C . GLY A 1 303 ? -9.567 -13.479 6.663 1.00 96.12 303 GLY A C 1
ATOM 2459 O O . GLY A 1 303 ? -8.366 -13.513 6.402 1.00 96.12 303 GLY A O 1
ATOM 2460 N N . ARG A 1 304 ? -10.381 -14.515 6.409 1.00 94.69 304 ARG A N 1
ATOM 2461 C CA . ARG A 1 304 ? -9.922 -15.748 5.745 1.00 94.69 304 ARG A CA 1
ATOM 2462 C C . ARG A 1 304 ? -9.456 -15.494 4.312 1.00 94.69 304 ARG A C 1
ATOM 2464 O O . ARG A 1 304 ? -8.376 -15.950 3.961 1.00 94.69 304 ARG A O 1
ATOM 2471 N N . SER A 1 305 ? -10.209 -14.723 3.526 1.00 92.56 305 SER A N 1
ATOM 2472 C CA . SER A 1 305 ? -9.823 -14.377 2.149 1.00 92.56 305 SER A CA 1
ATOM 2473 C C . SER A 1 305 ? -8.514 -13.582 2.074 1.00 92.56 305 SER A C 1
ATOM 2475 O O . SER A 1 305 ? -7.733 -13.774 1.149 1.00 92.56 305 SER A O 1
ATOM 2477 N N . ILE A 1 306 ? -8.251 -12.688 3.031 1.00 94.12 306 ILE A N 1
ATOM 2478 C CA . ILE A 1 306 ? -6.983 -11.946 3.075 1.00 94.12 306 ILE A CA 1
ATOM 2479 C C . ILE A 1 306 ? -5.824 -12.883 3.455 1.00 94.12 306 ILE A C 1
ATOM 2481 O O . ILE A 1 306 ? -4.738 -12.780 2.886 1.00 94.12 306 ILE A O 1
ATOM 2485 N N . ARG A 1 307 ? -6.042 -13.816 4.396 1.00 93.44 307 ARG A N 1
ATOM 2486 C CA . ARG A 1 307 ? -5.025 -14.811 4.785 1.00 93.44 307 ARG A CA 1
ATOM 2487 C C . ARG A 1 307 ? -4.689 -15.776 3.655 1.00 93.44 307 ARG A C 1
ATOM 2489 O O . ARG A 1 307 ? -3.512 -16.042 3.453 1.00 93.44 307 ARG A O 1
ATOM 2496 N N . SER A 1 308 ? -5.669 -16.218 2.869 1.00 90.06 308 SER A N 1
ATOM 2497 C CA . SER A 1 308 ? -5.385 -17.084 1.720 1.00 90.06 308 SER A CA 1
ATOM 2498 C C . SER A 1 308 ? -4.479 -16.399 0.691 1.00 90.06 308 SER A C 1
ATOM 2500 O O . SER A 1 308 ? -3.543 -17.029 0.210 1.00 90.06 308 SER A O 1
ATOM 2502 N N . SER A 1 309 ? -4.673 -15.099 0.417 1.00 87.44 309 SER A N 1
ATOM 2503 C CA . SER A 1 309 ? -3.760 -14.336 -0.456 1.00 87.44 309 SER A CA 1
ATOM 2504 C C . SER A 1 309 ? -2.342 -14.237 0.116 1.00 87.44 309 SER A C 1
ATOM 2506 O O . SER A 1 309 ? -1.372 -14.241 -0.642 1.00 87.44 309 SER A O 1
ATOM 2508 N N . LEU A 1 310 ? -2.199 -14.149 1.446 1.00 88.38 310 LEU A N 1
ATOM 2509 C CA . LEU A 1 310 ? -0.893 -14.153 2.117 1.00 88.38 310 LEU A CA 1
ATOM 2510 C C . LEU A 1 310 ? -0.168 -15.495 1.976 1.00 88.38 310 LEU A C 1
ATOM 2512 O O . LEU A 1 310 ? 1.051 -15.503 1.854 1.00 88.38 310 LEU A O 1
ATOM 2516 N N . GLU A 1 311 ? -0.893 -16.610 2.009 1.00 83.25 311 GLU A N 1
ATOM 2517 C CA . GLU A 1 311 ? -0.322 -17.960 1.924 1.00 83.25 311 GLU A CA 1
ATOM 2518 C C . GLU A 1 311 ? 0.052 -18.337 0.485 1.00 83.25 311 GLU A C 1
ATOM 2520 O O . GLU A 1 311 ? 1.110 -18.917 0.259 1.00 83.25 311 GLU A O 1
ATOM 2525 N N . SER A 1 312 ? -0.748 -17.934 -0.507 1.00 71.06 312 SER A N 1
ATOM 2526 C CA . SER A 1 312 ? -0.519 -18.269 -1.921 1.00 71.06 312 SER A CA 1
ATOM 2527 C C . SER A 1 312 ? 0.658 -17.537 -2.576 1.00 71.06 312 SER A C 1
ATOM 2529 O O . SER A 1 312 ? 1.044 -17.875 -3.692 1.00 71.06 312 SER A O 1
ATOM 2531 N N . SER A 1 313 ? 1.198 -16.498 -1.930 1.00 62.97 313 SER A N 1
ATOM 2532 C CA . SER A 1 313 ? 2.024 -15.488 -2.608 1.00 62.97 313 SER A CA 1
ATOM 2533 C C . SER A 1 313 ? 3.382 -15.246 -1.951 1.00 62.97 313 SER A C 1
ATOM 2535 O O . SER A 1 313 ? 4.000 -14.215 -2.215 1.00 62.97 313 SER A O 1
ATOM 2537 N N . ILE A 1 314 ? 3.871 -16.137 -1.083 1.00 59.22 314 ILE A N 1
ATOM 2538 C CA . ILE A 1 314 ? 5.210 -15.992 -0.476 1.00 59.22 314 ILE A CA 1
ATOM 2539 C C . ILE A 1 314 ? 6.300 -16.600 -1.365 1.00 59.22 314 ILE A C 1
ATOM 2541 O O . ILE A 1 314 ? 7.429 -16.100 -1.367 1.00 59.22 314 ILE A O 1
ATOM 2545 N N . ASP A 1 315 ? 5.959 -17.596 -2.180 1.00 65.88 315 ASP A N 1
ATOM 2546 C CA . ASP A 1 315 ? 6.948 -18.290 -2.991 1.00 65.88 315 ASP A CA 1
ATOM 2547 C C . ASP A 1 315 ? 7.405 -17.456 -4.193 1.00 65.88 315 ASP A C 1
ATOM 2549 O O . ASP A 1 315 ? 6.658 -16.686 -4.815 1.00 65.88 315 ASP A O 1
ATOM 2553 N N . GLN A 1 316 ? 8.699 -17.572 -4.497 1.00 69.19 316 GLN A N 1
ATOM 2554 C CA . GLN A 1 316 ? 9.237 -17.084 -5.758 1.00 69.19 316 GLN A CA 1
ATOM 2555 C C . GLN A 1 316 ? 8.629 -17.895 -6.905 1.00 69.19 316 GLN A C 1
ATOM 2557 O O . GLN A 1 316 ? 8.515 -19.116 -6.780 1.00 69.19 316 GLN A O 1
ATOM 2562 N N . PRO A 1 317 ? 8.323 -17.259 -8.050 1.00 79.06 317 PRO A N 1
ATOM 2563 C CA . PRO A 1 317 ? 8.075 -17.996 -9.278 1.00 79.06 317 PRO A CA 1
ATOM 2564 C C . PRO A 1 317 ? 9.190 -19.017 -9.501 1.00 79.06 317 PRO A C 1
ATOM 2566 O O . PRO A 1 317 ? 10.373 -18.663 -9.455 1.00 79.06 317 PRO A O 1
ATOM 2569 N N . SER A 1 318 ? 8.829 -20.284 -9.716 1.00 84.56 318 SER A N 1
ATOM 2570 C CA . SER A 1 318 ? 9.833 -21.324 -9.915 1.00 84.56 318 SER A CA 1
ATOM 2571 C C . SER A 1 318 ? 10.678 -20.996 -11.150 1.00 84.56 318 SER A C 1
ATOM 2573 O O . SER A 1 318 ? 10.165 -20.517 -12.166 1.00 84.56 318 SER A O 1
ATOM 2575 N N . ARG A 1 319 ? 11.991 -21.265 -11.085 1.00 85.25 319 ARG A N 1
ATOM 2576 C CA . ARG A 1 319 ? 12.894 -21.053 -12.234 1.00 85.25 319 ARG A CA 1
ATOM 2577 C C . ARG A 1 319 ? 12.377 -21.771 -13.483 1.00 85.25 319 ARG A C 1
ATOM 2579 O O . ARG A 1 319 ? 12.459 -21.225 -14.575 1.00 85.25 319 ARG A O 1
ATOM 2586 N N . SER A 1 320 ? 11.795 -22.958 -13.300 1.00 88.69 320 SER A N 1
ATOM 2587 C CA . SER A 1 320 ? 11.156 -23.729 -14.368 1.00 88.69 320 SER A CA 1
ATOM 2588 C C . SER A 1 320 ? 9.968 -22.987 -14.992 1.00 88.69 320 SER A C 1
ATOM 2590 O O . SER A 1 320 ? 9.953 -22.807 -16.206 1.00 88.69 320 SER A O 1
ATOM 2592 N N . ALA A 1 321 ? 9.030 -22.465 -14.191 1.00 89.38 321 ALA A N 1
ATOM 2593 C CA . ALA A 1 321 ? 7.869 -21.734 -14.706 1.00 89.38 321 ALA A CA 1
ATOM 2594 C C . ALA A 1 321 ? 8.271 -20.472 -15.483 1.00 89.38 321 ALA A C 1
ATOM 2596 O O . ALA A 1 321 ? 7.667 -20.145 -16.505 1.00 89.38 321 ALA A O 1
ATOM 2597 N N . VAL A 1 322 ? 9.310 -19.778 -15.016 1.00 90.94 322 VAL A N 1
ATOM 2598 C CA . VAL A 1 322 ? 9.844 -18.586 -15.683 1.00 90.94 322 VAL A CA 1
ATOM 2599 C C . VAL A 1 322 ? 10.524 -18.965 -16.995 1.00 90.94 322 VAL A C 1
ATOM 2601 O O . VAL A 1 322 ? 10.206 -18.388 -18.030 1.00 90.94 322 VAL A O 1
ATOM 2604 N N . ASN A 1 323 ? 11.393 -19.980 -16.988 1.00 91.50 323 ASN A N 1
ATOM 2605 C CA . ASN A 1 323 ? 12.044 -20.477 -18.201 1.00 91.50 323 ASN A CA 1
ATOM 2606 C C . ASN A 1 323 ? 11.019 -20.969 -19.230 1.00 91.50 323 ASN A C 1
ATOM 2608 O O . ASN A 1 323 ? 11.159 -20.686 -20.415 1.00 91.50 323 ASN A O 1
ATOM 2612 N N . GLN A 1 324 ? 9.960 -21.647 -18.789 1.00 93.75 324 GLN A N 1
ATOM 2613 C CA . GLN A 1 324 ? 8.874 -22.073 -19.665 1.00 93.75 324 GLN A CA 1
ATOM 2614 C C . GLN A 1 324 ? 8.118 -20.872 -20.247 1.00 93.75 324 GLN A C 1
ATOM 2616 O O . GLN A 1 324 ? 7.783 -20.875 -21.426 1.00 93.75 324 GLN A O 1
ATOM 2621 N N . ALA A 1 325 ? 7.865 -19.822 -19.458 1.00 93.38 325 ALA A N 1
ATOM 2622 C CA . ALA A 1 325 ? 7.258 -18.592 -19.965 1.00 93.38 325 ALA A CA 1
ATOM 2623 C C . ALA A 1 325 ? 8.151 -17.888 -21.005 1.00 93.38 325 ALA A C 1
ATOM 2625 O O . ALA A 1 325 ? 7.631 -17.411 -22.012 1.00 93.38 325 ALA A O 1
ATOM 2626 N N . TRP A 1 326 ? 9.473 -17.893 -20.806 1.00 92.81 326 TRP A N 1
ATOM 2627 C CA . TRP A 1 326 ? 10.446 -17.420 -21.793 1.00 92.81 326 TRP A CA 1
ATOM 2628 C C . TRP A 1 326 ? 10.409 -18.238 -23.089 1.00 92.81 326 TRP A C 1
ATOM 2630 O O . TRP A 1 326 ? 10.329 -17.642 -24.160 1.00 92.81 326 TRP A O 1
ATOM 2640 N N . GLN A 1 327 ? 10.415 -19.574 -23.012 1.00 93.06 327 GLN A N 1
ATOM 2641 C CA . GLN A 1 327 ? 10.329 -20.429 -24.206 1.00 93.06 327 GLN A CA 1
ATOM 2642 C C . GLN A 1 327 ? 9.011 -20.220 -24.949 1.00 93.06 327 GLN A C 1
ATOM 2644 O O . GLN A 1 327 ? 9.017 -19.920 -26.134 1.00 93.06 327 GLN A O 1
ATOM 2649 N N . ASN A 1 328 ? 7.887 -20.222 -24.230 1.00 93.69 328 ASN A N 1
ATOM 2650 C CA . ASN A 1 328 ? 6.577 -19.998 -24.835 1.00 93.69 328 ASN A CA 1
ATOM 2651 C C . ASN A 1 328 ? 6.498 -18.665 -25.596 1.00 93.69 328 ASN A C 1
ATOM 2653 O O . ASN A 1 328 ? 5.839 -18.604 -26.636 1.00 93.69 328 ASN A O 1
ATOM 2657 N N . LEU A 1 329 ? 7.112 -17.600 -25.057 1.00 93.50 329 LEU A N 1
ATOM 2658 C CA . LEU A 1 329 ? 7.184 -16.290 -25.709 1.00 93.50 329 LEU A CA 1
ATOM 2659 C C . LEU A 1 329 ? 8.161 -16.289 -26.891 1.00 93.50 329 LEU A C 1
ATOM 2661 O O . LEU A 1 329 ? 7.928 -15.584 -27.864 1.00 93.50 329 LEU A O 1
ATOM 2665 N N . LYS A 1 330 ? 9.245 -17.064 -26.824 1.00 92.19 330 LYS A N 1
ATOM 2666 C CA . LYS A 1 330 ? 10.172 -17.238 -27.946 1.00 92.19 330 LYS A CA 1
ATOM 2667 C C . LYS A 1 330 ? 9.503 -17.954 -29.122 1.00 92.19 330 LYS A C 1
ATOM 2669 O O . LYS A 1 330 ? 9.714 -17.553 -30.261 1.00 92.19 330 LYS A O 1
ATOM 2674 N N . ASP A 1 331 ? 8.677 -18.958 -28.834 1.00 92.81 331 ASP A N 1
ATOM 2675 C CA . ASP A 1 331 ? 7.939 -19.731 -29.840 1.00 92.81 331 ASP A CA 1
ATOM 2676 C C . ASP A 1 331 ? 6.827 -18.909 -30.505 1.00 92.81 331 ASP A C 1
ATOM 2678 O O . ASP A 1 331 ? 6.493 -19.121 -31.667 1.00 92.81 331 ASP A O 1
ATOM 2682 N N . ASP A 1 332 ? 6.248 -17.957 -29.770 1.00 92.69 332 ASP A N 1
ATOM 2683 C CA . ASP A 1 332 ? 5.205 -17.061 -30.268 1.00 92.69 332 ASP A CA 1
ATOM 2684 C C . ASP A 1 332 ? 5.462 -15.620 -29.799 1.00 92.69 332 ASP A C 1
ATOM 2686 O O . ASP A 1 332 ? 4.892 -15.152 -28.800 1.00 92.69 332 ASP A O 1
ATOM 2690 N N . PRO A 1 333 ? 6.350 -14.911 -30.515 1.00 90.31 333 PRO A N 1
ATOM 2691 C CA . PRO A 1 333 ? 6.824 -13.591 -30.124 1.00 90.31 333 PRO A CA 1
ATOM 2692 C C . PRO A 1 333 ? 5.739 -12.501 -30.126 1.00 90.31 333 PRO A C 1
ATOM 2694 O O . PRO A 1 333 ? 5.961 -11.423 -29.564 1.00 90.31 333 PRO A O 1
ATOM 2697 N N . PHE A 1 334 ? 4.581 -12.735 -30.739 1.00 92.12 334 PHE A N 1
ATOM 2698 C CA . PHE A 1 334 ? 3.547 -11.711 -30.924 1.00 92.12 334 PHE A CA 1
ATOM 2699 C C . PHE A 1 334 ? 2.342 -11.895 -29.994 1.00 92.12 334 PHE A C 1
ATOM 2701 O O . PHE A 1 334 ? 1.419 -11.082 -30.000 1.00 92.12 334 PHE A O 1
ATOM 2708 N N . SER A 1 335 ? 2.357 -12.922 -29.144 1.00 93.81 335 SER A N 1
ATOM 2709 C CA . SER A 1 335 ? 1.258 -13.196 -28.225 1.00 93.81 335 SER A CA 1
ATOM 2710 C C . SER A 1 335 ? 1.256 -12.275 -27.004 1.00 93.81 335 SER A C 1
ATOM 2712 O O . SER A 1 335 ? 2.049 -12.430 -26.070 1.00 93.81 335 SER A O 1
ATOM 2714 N N . VAL A 1 336 ? 0.289 -11.353 -26.964 1.00 92.31 336 VAL A N 1
ATOM 2715 C CA . VAL A 1 336 ? 0.068 -10.433 -25.833 1.00 92.31 336 VAL A CA 1
ATOM 2716 C C . VAL A 1 336 ? -0.160 -11.188 -24.519 1.00 92.31 336 VAL A C 1
ATOM 2718 O O . VAL A 1 336 ? 0.369 -10.796 -23.480 1.00 92.31 336 VAL A O 1
ATOM 2721 N N . SER A 1 337 ? -0.894 -12.304 -24.545 1.00 93.94 337 SER A N 1
ATOM 2722 C CA . SER A 1 337 ? -1.166 -13.094 -23.338 1.00 93.94 337 SER A CA 1
ATOM 2723 C C . SER A 1 337 ? 0.102 -13.738 -22.764 1.00 93.94 337 SER A C 1
ATOM 2725 O O . SER A 1 337 ? 0.281 -13.773 -21.543 1.00 93.94 337 SER A O 1
ATOM 2727 N N . LYS A 1 338 ? 1.019 -14.199 -23.626 1.00 93.56 338 LYS A N 1
ATOM 2728 C CA . LYS A 1 338 ? 2.316 -14.755 -23.208 1.00 93.56 338 LYS A CA 1
ATOM 2729 C C . LYS A 1 338 ? 3.247 -13.674 -22.663 1.00 93.56 338 LYS A C 1
ATOM 2731 O O . LYS A 1 338 ? 3.890 -13.906 -21.637 1.00 93.56 338 LYS A O 1
ATOM 2736 N N . ILE A 1 339 ? 3.259 -12.492 -23.286 1.00 92.81 339 ILE A N 1
ATOM 2737 C CA . ILE A 1 339 ? 3.976 -11.312 -22.777 1.00 92.81 339 ILE A CA 1
ATOM 2738 C C . ILE A 1 339 ? 3.479 -10.966 -21.371 1.00 92.81 339 ILE A C 1
ATOM 2740 O O . ILE A 1 339 ? 4.285 -10.841 -20.454 1.00 92.81 339 ILE A O 1
ATOM 2744 N N . GLU A 1 340 ? 2.162 -10.888 -21.173 1.00 91.69 340 GLU A N 1
ATOM 2745 C CA . GLU A 1 340 ? 1.560 -10.535 -19.886 1.00 91.69 340 GLU A CA 1
ATOM 2746 C C . GLU A 1 340 ? 1.883 -11.560 -18.788 1.00 91.69 340 GLU A C 1
ATOM 2748 O O . GLU A 1 340 ? 2.219 -11.198 -17.656 1.00 91.69 340 GLU A O 1
ATOM 2753 N N . LYS A 1 341 ? 1.847 -12.854 -19.133 1.00 92.88 341 LYS A N 1
ATOM 2754 C CA . LYS A 1 341 ? 2.219 -13.939 -18.219 1.00 92.88 341 LYS A CA 1
ATOM 2755 C C . LYS A 1 341 ? 3.680 -13.827 -17.786 1.00 92.88 341 LYS A C 1
ATOM 2757 O O . LYS A 1 341 ? 3.957 -13.890 -16.589 1.00 92.88 341 LYS A O 1
ATOM 2762 N N . LEU A 1 342 ? 4.606 -13.654 -18.732 1.00 93.31 342 LEU A N 1
ATOM 2763 C CA . LEU A 1 342 ? 6.027 -13.511 -18.413 1.00 93.31 342 LEU A CA 1
ATOM 2764 C C . LEU A 1 342 ? 6.288 -12.234 -17.606 1.00 93.31 342 LEU A C 1
ATOM 2766 O O . LEU A 1 342 ? 7.014 -12.274 -16.614 1.00 93.31 342 LEU A O 1
ATOM 2770 N N . ARG A 1 343 ? 5.634 -11.129 -17.976 1.00 93.19 343 ARG A N 1
ATOM 2771 C CA . ARG A 1 343 ? 5.721 -9.845 -17.279 1.00 93.19 343 ARG A CA 1
ATOM 2772 C C . ARG A 1 343 ? 5.369 -9.983 -15.801 1.00 93.19 343 ARG A C 1
ATOM 2774 O O . ARG A 1 343 ? 6.132 -9.530 -14.952 1.00 93.19 343 ARG A O 1
ATOM 2781 N N . LYS A 1 344 ? 4.253 -10.649 -15.484 1.00 88.94 344 LYS A N 1
ATOM 2782 C CA . LYS A 1 344 ? 3.828 -10.888 -14.096 1.00 88.94 344 LYS A CA 1
ATOM 2783 C C . LYS A 1 344 ? 4.873 -11.689 -13.311 1.00 88.94 344 LYS A C 1
ATOM 2785 O O . LYS A 1 344 ? 5.199 -11.327 -12.183 1.00 88.94 344 LYS A O 1
ATOM 2790 N N . LEU A 1 345 ? 5.425 -12.747 -13.909 1.00 90.75 345 LEU A N 1
ATOM 2791 C CA . LEU A 1 345 ? 6.444 -13.584 -13.265 1.00 90.75 345 LEU A CA 1
ATOM 2792 C C . LEU A 1 345 ? 7.749 -12.810 -13.014 1.00 90.75 345 LEU A C 1
ATOM 2794 O O . LEU A 1 345 ? 8.331 -12.912 -11.936 1.00 90.75 345 LEU A O 1
ATOM 2798 N N . GLU A 1 346 ? 8.206 -12.012 -13.978 1.00 90.19 346 GLU A N 1
ATOM 2799 C CA . GLU A 1 346 ? 9.444 -11.232 -13.849 1.00 90.19 346 GLU A CA 1
ATOM 2800 C C . GLU A 1 346 ? 9.285 -10.038 -12.898 1.00 90.19 346 GLU A C 1
ATOM 2802 O O . GLU A 1 346 ? 10.201 -9.743 -12.129 1.00 90.19 346 GLU A O 1
ATOM 2807 N N . SER A 1 347 ? 8.099 -9.427 -12.841 1.00 87.00 347 SER A N 1
ATOM 2808 C CA . SER A 1 347 ? 7.754 -8.420 -11.829 1.00 87.00 347 SER A CA 1
ATOM 2809 C C . SER A 1 347 ? 7.839 -8.998 -10.410 1.00 87.00 347 SER A C 1
ATOM 2811 O O . SER A 1 347 ? 8.493 -8.431 -9.533 1.00 87.00 347 SER A O 1
ATOM 2813 N N . GLN A 1 348 ? 7.310 -10.207 -10.201 1.00 85.31 348 GLN A N 1
ATOM 2814 C CA . GLN A 1 348 ? 7.411 -10.908 -8.916 1.00 85.31 348 GLN A CA 1
ATOM 2815 C C . GLN A 1 348 ? 8.857 -11.262 -8.527 1.00 85.31 348 GLN A C 1
ATOM 2817 O O . GLN A 1 348 ? 9.165 -11.323 -7.328 1.00 85.31 348 GLN A O 1
ATOM 2822 N N . ARG A 1 349 ? 9.742 -11.482 -9.512 1.00 85.44 349 ARG A N 1
ATOM 2823 C CA . ARG A 1 349 ? 11.191 -11.678 -9.310 1.00 85.44 349 ARG A CA 1
ATOM 2824 C C . ARG A 1 349 ? 11.957 -10.374 -9.076 1.00 85.44 349 ARG A C 1
ATOM 2826 O O . ARG A 1 349 ? 13.057 -10.437 -8.532 1.00 85.44 349 ARG A O 1
ATOM 2833 N N . GLY A 1 350 ? 11.384 -9.224 -9.434 1.00 81.81 350 GLY A N 1
ATOM 2834 C CA . GLY A 1 350 ? 12.055 -7.922 -9.403 1.00 81.81 350 GLY A CA 1
ATOM 2835 C C . GLY A 1 350 ? 13.023 -7.699 -10.570 1.00 81.81 350 GLY A C 1
ATOM 2836 O O . GLY A 1 350 ? 14.038 -7.029 -10.405 1.00 81.81 350 GLY A O 1
ATOM 2837 N N . SER A 1 351 ? 12.751 -8.300 -11.731 1.00 85.88 351 SER A N 1
ATOM 2838 C CA . SER A 1 351 ? 13.510 -8.101 -12.973 1.00 85.88 351 SER A CA 1
ATOM 2839 C C . SER A 1 351 ? 12.975 -6.888 -13.749 1.00 85.88 351 SER A C 1
ATOM 2841 O O . SER A 1 351 ? 12.395 -7.029 -14.828 1.00 85.88 351 SER A O 1
ATOM 2843 N N . ASP A 1 352 ? 13.170 -5.681 -13.219 1.00 82.06 352 ASP A N 1
ATOM 2844 C CA . ASP A 1 352 ? 12.487 -4.468 -13.705 1.00 82.06 352 ASP A CA 1
ATOM 2845 C C . ASP A 1 352 ? 12.802 -4.130 -15.177 1.00 82.06 352 ASP A C 1
ATOM 2847 O O . ASP A 1 352 ? 11.920 -3.717 -15.928 1.00 82.06 352 ASP A O 1
ATOM 2851 N N . SER A 1 353 ? 14.032 -4.389 -15.642 1.00 85.31 353 SER A N 1
ATOM 2852 C CA . SER A 1 353 ? 14.411 -4.183 -17.053 1.00 85.31 353 SER A CA 1
ATOM 2853 C C . SER A 1 353 ? 13.644 -5.101 -18.014 1.00 85.31 353 SER A C 1
ATOM 2855 O O . SER A 1 353 ? 13.300 -4.690 -19.120 1.00 85.31 353 SER A O 1
ATOM 2857 N N . VAL A 1 354 ? 13.366 -6.344 -17.598 1.00 88.81 354 VAL A N 1
ATOM 2858 C CA . VAL A 1 354 ? 12.576 -7.295 -18.394 1.00 88.81 354 VAL A CA 1
ATOM 2859 C C . VAL A 1 354 ? 11.127 -6.837 -18.450 1.00 88.81 354 VAL A C 1
ATOM 2861 O O . VAL A 1 354 ? 10.538 -6.812 -19.526 1.00 88.81 354 VAL A O 1
ATOM 2864 N N . VAL A 1 355 ? 10.565 -6.427 -17.311 1.00 88.75 355 VAL A N 1
ATOM 2865 C CA . VAL A 1 355 ? 9.197 -5.898 -17.237 1.00 88.75 355 VAL A CA 1
ATOM 2866 C C . VAL A 1 355 ? 9.041 -4.683 -18.153 1.00 88.75 355 VAL A C 1
ATOM 2868 O O . VAL A 1 355 ? 8.136 -4.671 -18.983 1.00 88.75 355 VAL A O 1
ATOM 2871 N N . ALA A 1 356 ? 9.969 -3.723 -18.090 1.00 85.94 356 ALA A N 1
ATOM 2872 C CA . ALA A 1 356 ? 9.954 -2.533 -18.941 1.00 85.94 356 ALA A CA 1
ATOM 2873 C C . ALA A 1 356 ? 10.040 -2.871 -20.441 1.00 85.94 356 ALA A C 1
ATOM 2875 O O . ALA A 1 356 ? 9.320 -2.289 -21.255 1.00 85.94 356 ALA A O 1
ATOM 2876 N N . TYR A 1 357 ? 10.883 -3.840 -20.814 1.00 90.06 357 TYR A N 1
ATOM 2877 C CA . TYR A 1 357 ? 10.962 -4.337 -22.188 1.00 90.06 357 TYR A CA 1
ATOM 2878 C C . TYR A 1 357 ? 9.644 -4.977 -22.650 1.00 90.06 357 TYR A C 1
ATOM 2880 O O . TYR A 1 357 ? 9.154 -4.668 -23.737 1.00 90.06 357 TYR A O 1
ATOM 2888 N N . LEU A 1 358 ? 9.039 -5.830 -21.819 1.00 91.12 358 LEU A N 1
ATOM 2889 C CA . LEU A 1 358 ? 7.778 -6.504 -22.130 1.00 91.12 358 LEU A CA 1
ATOM 2890 C C . LEU A 1 358 ? 6.606 -5.520 -22.235 1.00 91.12 358 LEU A C 1
ATOM 2892 O O . LEU A 1 358 ? 5.808 -5.637 -23.162 1.00 91.12 358 LEU A O 1
ATOM 2896 N N . ASP A 1 359 ? 6.536 -4.518 -21.355 1.00 87.81 359 ASP A N 1
ATOM 2897 C CA . ASP A 1 359 ? 5.548 -3.436 -21.434 1.00 87.81 359 ASP A CA 1
ATOM 2898 C C . ASP A 1 359 ? 5.716 -2.615 -22.723 1.00 87.81 359 ASP A C 1
ATOM 2900 O O . ASP A 1 359 ? 4.732 -2.303 -23.396 1.00 87.81 359 ASP A O 1
ATOM 2904 N N . SER A 1 360 ? 6.958 -2.288 -23.105 1.00 86.12 360 SER A N 1
ATOM 2905 C CA . SER A 1 360 ? 7.240 -1.584 -24.362 1.00 86.12 360 SER A CA 1
ATOM 2906 C C . SER A 1 360 ? 6.804 -2.405 -25.576 1.00 86.12 360 SER A C 1
ATOM 2908 O O . SER A 1 360 ? 6.127 -1.882 -26.461 1.00 86.12 360 SER A O 1
ATOM 2910 N N . ARG A 1 361 ? 7.129 -3.701 -25.597 1.00 88.50 361 ARG A N 1
ATOM 2911 C CA . ARG A 1 361 ? 6.736 -4.620 -26.669 1.00 88.50 361 ARG A CA 1
ATOM 2912 C C . ARG A 1 361 ? 5.220 -4.764 -26.769 1.00 88.50 361 ARG A C 1
ATOM 2914 O O . ARG A 1 361 ? 4.679 -4.703 -27.868 1.00 88.50 361 ARG A O 1
ATOM 2921 N N . LYS A 1 362 ? 4.534 -4.912 -25.635 1.00 90.25 362 LYS A N 1
ATOM 2922 C CA . LYS A 1 362 ? 3.073 -5.010 -25.574 1.00 90.25 362 LYS A CA 1
ATOM 2923 C C . LYS A 1 362 ? 2.395 -3.790 -26.196 1.00 90.25 362 LYS A C 1
ATOM 2925 O O . LYS A 1 362 ? 1.554 -3.959 -27.071 1.00 90.25 362 LYS A O 1
ATOM 2930 N N . LYS A 1 363 ? 2.815 -2.576 -25.820 1.00 86.56 363 LYS A N 1
ATOM 2931 C CA . LYS A 1 363 ? 2.280 -1.325 -26.390 1.00 86.56 363 LYS A CA 1
ATOM 2932 C C . LYS A 1 363 ? 2.408 -1.265 -27.911 1.00 86.56 363 LYS A C 1
ATOM 2934 O O . LYS A 1 363 ? 1.473 -0.851 -28.591 1.00 86.56 363 LYS A O 1
ATOM 2939 N N . VAL A 1 364 ? 3.551 -1.707 -28.444 1.00 85.31 364 VAL A N 1
ATOM 2940 C CA . VAL A 1 364 ? 3.788 -1.760 -29.895 1.00 85.31 364 VAL A CA 1
ATOM 2941 C C . VAL A 1 364 ? 2.802 -2.708 -30.582 1.00 85.31 364 VAL A C 1
ATOM 2943 O O . VAL A 1 364 ? 2.274 -2.360 -31.633 1.00 85.31 364 VAL A O 1
ATOM 2946 N N . LEU A 1 365 ? 2.524 -3.873 -29.991 1.00 86.00 365 LEU A N 1
ATOM 2947 C CA . LEU A 1 365 ? 1.585 -4.854 -30.551 1.00 86.00 365 LEU A CA 1
ATOM 2948 C C . LEU A 1 365 ? 0.122 -4.414 -30.441 1.00 86.00 365 LEU A C 1
ATOM 2950 O O . LEU A 1 365 ? -0.669 -4.701 -31.332 1.00 86.00 365 LEU A O 1
ATOM 2954 N N . GLU A 1 366 ? -0.233 -3.700 -29.375 1.00 86.25 366 GLU A N 1
ATOM 2955 C CA . GLU A 1 366 ? -1.585 -3.172 -29.152 1.00 86.25 366 GLU A CA 1
ATOM 2956 C C . GLU A 1 366 ? -1.853 -1.861 -29.917 1.00 86.25 366 GLU A C 1
ATOM 2958 O O . GLU A 1 366 ? -2.969 -1.348 -29.883 1.00 86.25 366 GLU A O 1
ATOM 2963 N N . GLY A 1 367 ? -0.851 -1.296 -30.601 1.00 75.38 367 GLY A N 1
ATOM 2964 C CA . GLY A 1 367 ? -0.993 -0.062 -31.383 1.00 75.38 367 GLY A CA 1
ATOM 2965 C C . GLY A 1 367 ? -1.181 1.208 -30.544 1.00 75.38 367 GLY A C 1
ATOM 2966 O O . GLY A 1 367 ? -1.592 2.239 -31.074 1.00 75.38 367 GLY A O 1
ATOM 2967 N N . THR A 1 368 ? -0.875 1.165 -29.246 1.00 56.62 368 THR A N 1
ATOM 2968 C CA . THR A 1 368 ? -0.993 2.307 -28.328 1.00 56.62 368 THR A CA 1
ATOM 2969 C C . THR A 1 368 ? 0.349 3.043 -28.224 1.00 56.62 368 THR A C 1
ATOM 2971 O O . THR A 1 368 ? 1.195 2.699 -27.397 1.00 56.62 368 THR A O 1
ATOM 2974 N N . ASN A 1 369 ? 0.569 4.038 -29.096 1.00 48.09 369 ASN A N 1
ATOM 2975 C CA . ASN A 1 369 ? 1.712 4.968 -29.006 1.00 48.09 369 ASN A CA 1
ATOM 2976 C C . ASN A 1 369 ? 1.406 6.174 -28.117 1.00 48.09 369 ASN A C 1
ATOM 2978 O O . ASN A 1 369 ? 0.310 6.755 -28.277 1.00 48.09 369 ASN A O 1
#

Radius of gyration: 29.13 Å; chains: 1; bounding box: 68×41×103 Å

pLDDT: mean 91.44, std 6.85, range [48.09, 98.5]

Secondary structure (DSSP, 8-state):
---HHHHHHHHHHHHHHHHHTT-HHHHHHHHHHHTTTS---HHHHHHHHHHHHHTTS--HHHHHHHHHH-S-HHHHHHHHHHHHHHSSSHHHHHHHSHHHHTTSHHHHHHHHHHHHHHS--HHHHHHHHHHS-GGGSHHHHHHHHHHHHHHHHHHHHHHHH-----SSHHHHHHHHHHHHHHHHHHHHHHHHHHHTT-HHHHHHHHHHHHHHHHHHHHHHHTSPPPTT--HHHHHHHHHHHHHHHHHHHHHHHHHHHHHHHHHT-HHHHHHHHHHHHHS-HHHHHHHHHHHHHHHHHS-HHHHHHHHHHHHHTSSPPPHHHHHHHHHHHHH-TT-HHHHHHHHHHHHHHT-HHHHHHHHHHHHHHHT--

Sequence (369 aa):
SLTNSEKLKIKEKLAWSEEMALNFKSAYALYSELLEGRQPRDKNALKLALLADLAGRNSTRHYQDFIKYTRSRKEANLVRAQLIEKSRSPWNDLLKEIRPLSSTPDLLASLTLSIYSKYKNDRQLKRVLQASRIENYQEGKSLVRKSDIPQIERAARNLRNHRITARSQYLLNKSIGRRMTLIQSMEKLADQAIRSRDWLLQATTIEILKNEYARLTNDLIALPVPKNLNAAQRKQYDRSFTAQLAPLKSKTSAFAKKADEFWSNKSAIKKMTSLYEESSIPVRRFLARELRFASNIAPSSVGRSIRSSLESSIDQPSRSAVNQAWQNLKDDPFSVSKIEKLRKLESQRGSDSVVAYLDSRKKVLEGTN

Foldseek 3Di:
DDDPVRVLVVLVVVLVLCVLLLVLLSNLVSLCVSCPPPQDDLVSLLSNLLSCVSNVHDSPVSLVSNLVHDPDLVVNLLSLLVCLLPDPCNLVSLVVCLVSCLVVLQSNLQSLLSCCLVPPDPVSLVVSVVSHVNCVYPSVVLVVVVVLLVVLVVLLVVLVPQDQDLPDPVSNVVSLVVNVVSLVSLVVSLVVCVVSVPLLSNLQSLLSSLVSLVVSLVNQLPHDDDPPDDPVRSVVCNVVSVVVSVVSVVSNVVSVVVNCVSLVPPVVLCVLLVCLQQAELSSVVSSLVSLQSSLVRHDVVSSVVSVVSNVVRNDQDDPVNLVVLSVVCSVPVLDLVSLVSNLSNCSHNVVVSSNVVSVVSNCVSVVND